Protein AF-A0A4P9WA38-F1 (afdb_monomer_lite)

Structure (mmCIF, N/CA/C/O backbone):
data_AF-A0A4P9WA38-F1
#
_entry.id   AF-A0A4P9WA38-F1
#
loop_
_atom_site.group_PDB
_atom_site.id
_atom_site.type_symbol
_atom_site.label_atom_id
_atom_site.label_alt_id
_atom_site.label_comp_id
_atom_site.label_asym_id
_atom_site.label_entity_id
_atom_site.label_seq_id
_atom_site.pdbx_PDB_ins_code
_atom_site.Cartn_x
_atom_site.Cartn_y
_atom_site.Cartn_z
_atom_site.occupancy
_atom_site.B_iso_or_equiv
_atom_site.auth_seq_id
_atom_site.auth_comp_id
_atom_site.auth_asym_id
_atom_site.auth_atom_id
_atom_site.pdbx_PDB_model_num
ATOM 1 N N . MET A 1 1 ? -17.338 -23.620 -24.688 1.00 51.72 1 MET A N 1
ATOM 2 C CA . MET A 1 1 ? -16.063 -23.723 -23.941 1.00 51.72 1 MET A CA 1
ATOM 3 C C . MET A 1 1 ? -14.984 -24.164 -24.916 1.00 51.72 1 MET A C 1
ATOM 5 O O . MET A 1 1 ? -15.318 -24.965 -25.784 1.00 51.72 1 MET A O 1
ATOM 9 N N . PRO A 1 2 ? -13.749 -23.641 -24.829 1.00 67.50 2 PRO A N 1
ATOM 10 C CA . PRO A 1 2 ? -12.652 -24.129 -25.661 1.00 67.50 2 PRO A CA 1
ATOM 11 C C . PRO A 1 2 ? -12.401 -25.619 -25.381 1.00 67.50 2 PRO A C 1
ATOM 13 O O . PRO A 1 2 ? -12.534 -26.064 -24.239 1.00 67.50 2 PRO A O 1
ATOM 16 N N . LEU A 1 3 ? -12.084 -26.374 -26.434 1.00 82.69 3 LEU A N 1
ATOM 17 C CA . LEU A 1 3 ? -11.891 -27.825 -26.418 1.00 82.69 3 LEU A CA 1
ATOM 18 C C . LEU A 1 3 ? -10.682 -28.209 -27.272 1.00 82.69 3 LEU A C 1
ATOM 20 O O . LEU A 1 3 ? -10.355 -27.513 -28.235 1.00 82.69 3 LEU A O 1
ATOM 24 N N . CYS A 1 4 ? -9.993 -29.288 -26.904 1.00 84.12 4 CYS A N 1
ATOM 25 C CA . CYS A 1 4 ? -8.889 -29.797 -27.711 1.00 84.12 4 CYS A CA 1
ATOM 26 C C . CYS A 1 4 ? -9.420 -30.422 -29.005 1.00 84.12 4 CYS A C 1
ATOM 28 O O . CYS A 1 4 ? -10.181 -31.378 -28.948 1.00 84.12 4 CYS A O 1
ATOM 30 N N . CYS A 1 5 ? -8.921 -29.984 -30.162 1.00 85.50 5 CYS A N 1
ATOM 31 C CA . CYS A 1 5 ? -9.356 -30.469 -31.477 1.00 85.50 5 CYS A CA 1
ATOM 32 C C . CYS A 1 5 ? -9.063 -31.958 -31.768 1.00 85.50 5 CYS A C 1
ATOM 34 O O . CYS A 1 5 ? -9.430 -32.441 -32.835 1.00 85.50 5 CYS A O 1
ATOM 36 N N . LYS A 1 6 ? -8.363 -32.675 -30.874 1.00 87.69 6 LYS A N 1
ATOM 37 C CA . LYS A 1 6 ? -7.957 -34.081 -31.067 1.00 87.69 6 LYS A CA 1
ATOM 38 C C . LYS A 1 6 ? -8.584 -35.056 -30.067 1.00 87.69 6 LYS A C 1
ATOM 40 O O . LYS A 1 6 ? -8.817 -36.201 -30.431 1.00 87.69 6 LYS A O 1
ATOM 45 N N . CYS A 1 7 ? -8.831 -34.642 -28.824 1.00 88.19 7 CYS A N 1
ATOM 46 C CA . CYS A 1 7 ? -9.402 -35.516 -27.787 1.00 88.19 7 CYS A CA 1
ATOM 47 C C . CYS A 1 7 ? -10.650 -34.957 -27.107 1.00 88.19 7 CYS A C 1
ATOM 49 O O . CYS A 1 7 ? -11.124 -35.568 -26.153 1.00 88.19 7 CYS A O 1
ATOM 51 N N . ASP A 1 8 ? -11.133 -33.792 -27.541 1.00 84.12 8 ASP A N 1
ATOM 52 C CA . ASP A 1 8 ? -12.314 -33.114 -27.001 1.00 84.12 8 ASP A CA 1
ATOM 53 C C . ASP A 1 8 ? -12.269 -32.847 -25.483 1.00 84.12 8 ASP A C 1
ATOM 55 O O . ASP A 1 8 ? -13.275 -32.474 -24.881 1.00 84.12 8 ASP A O 1
ATOM 59 N N . GLU A 1 9 ? -11.096 -32.975 -24.845 1.00 79.31 9 GLU A N 1
ATOM 60 C CA . GLU A 1 9 ? -10.917 -32.605 -23.442 1.00 79.31 9 GLU A CA 1
ATOM 61 C C . GLU A 1 9 ? -11.161 -31.101 -23.252 1.00 79.31 9 GLU A C 1
ATOM 63 O O . GLU A 1 9 ? -10.722 -30.257 -24.045 1.00 79.31 9 GLU A O 1
ATOM 68 N N . THR A 1 10 ? -11.854 -30.773 -22.161 1.00 73.69 10 THR A N 1
ATOM 69 C CA . THR A 1 10 ? -12.262 -29.416 -21.794 1.00 73.69 10 THR A CA 1
ATOM 70 C C . THR A 1 10 ? -11.924 -29.113 -20.336 1.00 73.69 10 THR A C 1
ATOM 72 O O . THR A 1 10 ? -11.692 -30.011 -19.527 1.00 73.69 10 THR A O 1
ATOM 75 N N . GLY A 1 11 ? -11.909 -27.825 -19.988 1.00 60.22 11 GLY A N 1
ATOM 76 C CA . GLY A 1 11 ? -11.734 -27.360 -18.612 1.00 60.22 11 GLY A CA 1
ATOM 77 C C . GLY A 1 11 ? -10.280 -27.086 -18.191 1.00 60.22 11 GLY A C 1
ATOM 78 O O . GLY A 1 11 ? -9.342 -27.342 -18.948 1.00 60.22 11 GLY A O 1
ATOM 79 N N . PRO A 1 12 ? -10.074 -26.539 -16.975 1.00 59.31 12 PRO A N 1
ATOM 80 C CA . PRO A 1 12 ? -8.759 -26.091 -16.495 1.00 59.31 12 PRO A CA 1
ATOM 81 C C . PRO A 1 12 ? -7.729 -27.224 -16.387 1.00 59.31 12 PRO A C 1
ATOM 83 O O . PRO A 1 12 ? -6.537 -27.008 -16.578 1.00 59.31 12 PRO A O 1
ATOM 86 N N . SER A 1 13 ? -8.194 -28.446 -16.118 1.00 67.00 13 SER A N 1
ATOM 87 C CA . SER A 1 13 ? -7.363 -29.648 -15.985 1.00 67.00 13 SER A CA 1
ATOM 88 C C . SER A 1 13 ? -6.750 -30.122 -17.306 1.00 67.00 13 SER A C 1
ATOM 90 O O . SER A 1 13 ? -5.716 -30.790 -17.285 1.00 67.00 13 SER A O 1
ATOM 92 N N . ALA A 1 14 ? -7.355 -29.773 -18.446 1.00 68.06 14 ALA A N 1
ATOM 93 C CA . ALA A 1 14 ? -6.853 -30.125 -19.774 1.00 68.06 14 ALA A CA 1
ATOM 94 C C . ALA A 1 14 ? -5.687 -29.226 -20.224 1.00 68.06 14 ALA A C 1
ATOM 96 O O . ALA A 1 14 ? -4.953 -29.599 -21.143 1.00 68.06 14 ALA A O 1
ATOM 97 N N . ARG A 1 15 ? -5.516 -28.061 -19.570 1.00 80.56 15 ARG A N 1
ATOM 98 C CA . ARG A 1 15 ? -4.520 -27.021 -19.873 1.00 80.56 15 ARG A CA 1
ATOM 99 C C . ARG A 1 15 ? -4.411 -26.769 -21.383 1.00 80.56 15 ARG A C 1
ATOM 101 O O . ARG A 1 15 ? -3.531 -27.303 -22.057 1.00 80.56 15 ARG A O 1
ATOM 108 N N . LEU A 1 16 ? -5.377 -26.019 -21.908 1.00 83.69 16 LEU A N 1
ATOM 109 C CA . LEU A 1 16 ? -5.535 -25.784 -23.342 1.00 83.69 16 LEU A CA 1
ATOM 110 C C . LEU A 1 16 ? -4.647 -24.643 -23.845 1.00 83.69 16 LEU A C 1
ATOM 112 O O . LEU A 1 16 ? -4.548 -23.588 -23.213 1.00 83.69 16 LEU A O 1
ATOM 116 N N . HIS A 1 17 ? -4.101 -24.840 -25.040 1.00 87.00 17 HIS A N 1
ATOM 117 C CA . HIS A 1 17 ? -3.281 -23.873 -25.757 1.00 87.00 17 HIS A CA 1
ATOM 118 C C . HIS A 1 17 ? -3.843 -23.610 -27.148 1.00 87.00 17 HIS A C 1
ATOM 120 O O . HIS A 1 17 ? -4.269 -24.543 -27.830 1.00 87.00 17 HIS A O 1
ATOM 126 N N . ALA A 1 18 ? -3.794 -22.353 -27.581 1.00 86.31 18 ALA A N 1
ATOM 127 C CA . ALA A 1 18 ? -4.080 -21.946 -28.950 1.00 86.31 18 ALA A CA 1
ATOM 128 C C . ALA A 1 18 ? -2.770 -21.687 -29.703 1.00 86.31 18 ALA A C 1
ATOM 130 O O . ALA A 1 18 ? -1.933 -20.900 -29.262 1.00 86.31 18 ALA A O 1
ATOM 131 N N . CYS A 1 19 ? -2.579 -22.328 -30.854 1.00 82.44 19 CYS A N 1
ATOM 132 C CA . CYS A 1 19 ? -1.448 -22.038 -31.727 1.00 82.44 19 CYS A CA 1
ATOM 133 C C . CYS A 1 19 ? -1.561 -20.611 -32.281 1.00 82.44 19 CYS A C 1
ATOM 135 O O . CYS A 1 19 ? -2.570 -20.264 -32.890 1.00 82.44 19 CYS A O 1
ATOM 137 N N . LEU A 1 20 ? -0.513 -19.796 -32.146 1.00 83.25 20 LEU A N 1
ATOM 138 C CA . LEU A 1 20 ? -0.541 -18.404 -32.617 1.00 83.25 20 LEU A CA 1
ATOM 139 C C . LEU A 1 20 ? -0.398 -18.265 -34.141 1.00 83.25 20 LEU A C 1
ATOM 141 O O . LEU A 1 20 ? -0.607 -17.186 -34.680 1.00 83.25 20 LEU A O 1
ATOM 145 N N . HIS A 1 21 ? -0.076 -19.355 -34.840 1.00 70.75 21 HIS A N 1
ATOM 146 C CA . HIS A 1 21 ? 0.085 -19.365 -36.296 1.00 70.75 21 HIS A CA 1
ATOM 147 C C . HIS A 1 21 ? -1.218 -19.699 -37.032 1.00 70.75 21 HIS A C 1
ATOM 149 O O . HIS A 1 21 ? -1.413 -19.276 -38.166 1.00 70.75 21 HIS A O 1
ATOM 155 N N . CYS A 1 22 ? -2.111 -20.473 -36.405 1.00 78.62 22 CYS A N 1
ATOM 156 C CA . CYS A 1 22 ? -3.313 -20.993 -37.070 1.00 78.62 22 CYS A CA 1
ATOM 157 C C . CYS A 1 22 ? -4.540 -21.147 -36.158 1.00 78.62 22 CYS A C 1
ATOM 159 O O . CYS A 1 22 ? -5.554 -21.689 -36.588 1.00 78.62 22 CYS A O 1
ATOM 161 N N . ILE A 1 23 ? -4.465 -20.690 -34.902 1.00 77.50 23 ILE A N 1
ATOM 162 C CA . ILE A 1 23 ? -5.567 -20.712 -33.923 1.00 77.50 23 ILE A CA 1
ATOM 163 C C . ILE A 1 23 ? -6.033 -22.150 -33.583 1.00 77.50 23 ILE A C 1
ATOM 165 O O . ILE A 1 23 ? -7.087 -22.366 -32.991 1.00 77.50 23 ILE A O 1
ATOM 169 N N . TYR A 1 24 ? -5.227 -23.169 -33.906 1.00 80.56 24 TYR A N 1
ATOM 170 C CA . TYR A 1 24 ? -5.507 -24.561 -33.548 1.00 80.56 24 TYR A CA 1
ATOM 171 C C . TYR A 1 24 ? -5.464 -24.755 -32.028 1.00 80.56 24 TYR A C 1
ATOM 173 O O . TYR A 1 24 ? -4.478 -24.381 -31.388 1.00 80.56 24 TYR A O 1
ATOM 181 N N . MET A 1 25 ? -6.512 -25.351 -31.451 1.00 85.88 25 MET A N 1
ATOM 182 C CA . MET A 1 25 ? -6.618 -25.572 -30.006 1.00 85.88 25 MET A CA 1
ATOM 183 C C . MET A 1 25 ? -6.231 -26.997 -29.614 1.00 85.88 25 MET A C 1
ATOM 185 O O . MET A 1 25 ? -6.801 -27.979 -30.094 1.00 85.88 25 MET A O 1
ATOM 189 N N . ALA A 1 26 ? -5.288 -27.126 -28.685 1.00 86.19 26 ALA A N 1
ATOM 190 C CA . ALA A 1 26 ? -4.771 -28.421 -28.268 1.00 86.19 26 ALA A CA 1
ATOM 191 C C . ALA A 1 26 ? -4.471 -28.488 -26.768 1.00 86.19 26 ALA A C 1
ATOM 193 O O . ALA A 1 26 ? -4.083 -27.497 -26.154 1.00 86.19 26 ALA A O 1
ATOM 194 N N . CYS A 1 27 ? -4.642 -29.671 -26.172 1.00 87.50 27 CYS A N 1
ATOM 195 C CA . CYS A 1 27 ? -4.312 -29.902 -24.770 1.00 87.50 27 CYS A CA 1
ATOM 196 C C . CYS A 1 27 ? -2.809 -30.115 -24.570 1.00 87.50 27 CYS A C 1
ATOM 198 O O . CYS A 1 27 ? -2.130 -30.751 -25.389 1.00 87.50 27 CYS A O 1
ATOM 200 N N . TRP A 1 28 ? -2.318 -29.678 -23.414 1.00 84.31 28 TRP A N 1
ATOM 201 C CA . TRP A 1 28 ? -0.956 -29.956 -22.978 1.00 84.31 28 TRP A CA 1
ATOM 202 C C . TRP A 1 28 ? -0.764 -31.420 -22.567 1.00 84.31 28 TRP A C 1
ATOM 204 O O . TRP A 1 28 ? 0.203 -32.065 -22.971 1.00 84.31 28 TRP A O 1
ATOM 214 N N . LYS A 1 29 ? -1.708 -31.963 -21.783 1.00 81.81 29 LYS A N 1
ATOM 215 C CA . LYS A 1 29 ? -1.598 -33.280 -21.131 1.00 81.81 29 LYS A CA 1
ATOM 216 C C . LYS A 1 29 ? -1.427 -34.430 -22.126 1.00 81.81 29 LYS A C 1
ATOM 218 O O . LYS A 1 29 ? -0.570 -35.284 -21.931 1.00 81.81 29 LYS A O 1
ATOM 223 N N . GLY A 1 30 ? -2.203 -34.421 -23.209 1.00 83.94 30 GLY A N 1
ATOM 224 C CA . GLY A 1 30 ? -2.120 -35.412 -24.285 1.00 83.94 30 GLY A CA 1
ATOM 225 C C . GLY A 1 30 ? -1.015 -35.149 -25.313 1.00 83.94 30 GLY A C 1
ATOM 226 O O . GLY A 1 30 ? -1.008 -35.795 -26.351 1.00 83.94 30 GLY A O 1
ATOM 227 N N . ARG A 1 31 ? -0.129 -34.165 -25.089 1.00 90.00 31 ARG A N 1
ATOM 228 C CA . ARG A 1 31 ? 0.894 -33.694 -26.048 1.00 90.00 31 ARG A CA 1
ATOM 229 C C . ARG A 1 31 ? 0.377 -33.247 -27.424 1.00 90.00 31 ARG A C 1
ATOM 231 O O . ARG A 1 31 ? 1.181 -32.891 -28.277 1.00 90.00 31 ARG A O 1
ATOM 238 N N . HIS A 1 32 ? -0.934 -33.126 -27.614 1.00 90.75 32 HIS A N 1
ATOM 239 C CA . HIS A 1 32 ? -1.545 -32.718 -28.881 1.00 90.75 32 HIS A CA 1
ATOM 240 C C . HIS A 1 32 ? -1.088 -31.343 -29.377 1.00 90.75 32 HIS A C 1
ATOM 242 O O . HIS A 1 32 ? -1.076 -31.108 -30.583 1.00 90.75 32 HIS A O 1
ATOM 248 N N . LEU A 1 33 ? -0.691 -30.448 -28.466 1.00 89.00 33 LEU A N 1
ATOM 249 C CA . LEU A 1 33 ? -0.057 -29.186 -28.833 1.00 89.00 33 LEU A CA 1
ATOM 250 C C . LEU A 1 33 ? 1.295 -29.406 -29.525 1.00 89.00 33 LEU A C 1
ATOM 252 O O . LEU A 1 33 ? 1.539 -28.838 -30.583 1.00 89.00 33 LEU A O 1
ATOM 256 N N . HIS A 1 34 ? 2.153 -30.239 -28.934 1.00 91.31 34 HIS A N 1
ATOM 257 C CA . HIS A 1 34 ? 3.494 -30.508 -29.448 1.00 91.31 34 HIS A CA 1
ATOM 258 C C . HIS A 1 34 ? 3.416 -31.250 -30.783 1.00 91.31 34 HIS A C 1
ATOM 260 O O . HIS A 1 34 ? 4.051 -30.816 -31.736 1.00 91.31 34 HIS A O 1
ATOM 266 N N . ASP A 1 35 ? 2.564 -32.279 -30.878 1.00 94.12 35 ASP A N 1
ATOM 267 C CA . ASP A 1 35 ? 2.325 -33.019 -32.125 1.00 94.12 35 ASP A CA 1
ATOM 268 C C . ASP A 1 35 ? 1.923 -32.074 -33.268 1.00 94.12 35 ASP A C 1
ATOM 270 O O . ASP A 1 35 ? 2.447 -32.163 -34.376 1.00 94.12 35 ASP A O 1
ATOM 274 N N . HIS A 1 36 ? 0.982 -31.159 -32.999 1.00 91.62 36 HIS A N 1
ATOM 275 C CA . HIS A 1 36 ? 0.524 -30.185 -33.985 1.00 91.62 36 HIS A CA 1
ATOM 276 C C . HIS A 1 36 ? 1.649 -29.232 -34.397 1.00 91.62 36 HIS A C 1
ATOM 278 O O . HIS A 1 36 ? 1.870 -29.023 -35.587 1.00 91.62 36 HIS A O 1
ATOM 284 N N . MET A 1 37 ? 2.349 -28.647 -33.424 1.00 88.75 37 MET A N 1
ATOM 285 C CA . MET A 1 37 ? 3.387 -27.651 -33.681 1.00 88.75 37 MET A CA 1
ATOM 286 C C . MET A 1 37 ? 4.585 -28.249 -34.431 1.00 88.75 37 MET A C 1
ATOM 288 O O . MET A 1 37 ? 5.096 -27.616 -35.352 1.00 88.75 37 MET A O 1
ATOM 292 N N . GLU A 1 38 ? 4.979 -29.484 -34.109 1.00 93.56 38 GLU A N 1
ATOM 293 C CA . GLU A 1 38 ? 6.034 -30.219 -34.816 1.00 93.56 38 GLU A CA 1
ATOM 294 C C . GLU A 1 38 ? 5.605 -30.594 -36.245 1.00 93.56 38 GLU A C 1
ATOM 296 O O . GLU A 1 38 ? 6.364 -30.370 -37.186 1.00 93.56 38 GLU A O 1
ATOM 301 N N . ALA A 1 39 ? 4.381 -31.102 -36.435 1.00 93.75 39 ALA A N 1
ATOM 302 C CA . ALA A 1 39 ? 3.885 -31.501 -37.755 1.00 93.75 39 ALA A CA 1
ATOM 303 C C . ALA A 1 39 ? 3.635 -30.311 -38.698 1.00 93.75 39 ALA A C 1
ATOM 305 O O . ALA A 1 39 ? 3.850 -30.423 -39.903 1.00 93.75 39 ALA A O 1
ATOM 306 N N . ALA A 1 40 ? 3.172 -29.180 -38.159 1.00 88.31 40 ALA A N 1
ATOM 307 C CA . ALA A 1 40 ? 2.869 -27.973 -38.927 1.00 88.31 40 ALA A CA 1
ATOM 308 C C . ALA A 1 40 ? 4.056 -26.997 -39.038 1.00 88.31 40 ALA A C 1
ATOM 310 O O . ALA A 1 40 ? 3.964 -26.009 -39.761 1.00 88.31 40 ALA A O 1
ATOM 311 N N . GLY A 1 41 ? 5.161 -27.239 -38.323 1.00 91.00 41 GLY A N 1
ATOM 312 C CA . GLY A 1 41 ? 6.300 -26.316 -38.271 1.00 91.00 41 GLY A CA 1
ATOM 313 C C . GLY A 1 41 ? 5.987 -24.991 -37.564 1.00 91.00 41 GLY A C 1
ATOM 314 O O . GLY A 1 41 ? 6.576 -23.961 -37.887 1.00 91.00 41 GLY A O 1
ATOM 315 N N . HIS A 1 42 ? 5.048 -24.992 -36.615 1.00 90.81 42 HIS A N 1
ATOM 316 C CA . HIS A 1 42 ? 4.661 -23.809 -35.845 1.00 90.81 42 HIS A CA 1
ATOM 317 C C . HIS A 1 42 ? 5.487 -23.690 -34.565 1.00 90.81 42 HIS A C 1
ATOM 319 O O . HIS A 1 42 ? 5.743 -24.672 -33.875 1.00 90.81 42 HIS A O 1
ATOM 325 N N . THR A 1 43 ? 5.866 -22.470 -34.200 1.00 91.06 43 THR A N 1
ATOM 326 C CA . THR A 1 43 ? 6.838 -22.243 -33.116 1.00 91.06 43 THR A CA 1
ATOM 327 C C . THR A 1 43 ? 6.226 -21.713 -31.826 1.00 91.06 43 THR A C 1
ATOM 329 O O . THR A 1 43 ? 6.777 -21.965 -30.758 1.00 91.06 43 THR A O 1
ATOM 332 N N . PHE A 1 44 ? 5.074 -21.041 -31.898 1.00 87.25 44 PHE A N 1
ATOM 333 C CA . PHE A 1 44 ? 4.457 -20.354 -30.761 1.00 87.25 44 PHE A CA 1
ATOM 334 C C . PHE A 1 44 ? 3.002 -20.765 -30.532 1.00 87.25 44 PHE A C 1
ATOM 336 O O . PHE A 1 44 ? 2.215 -20.902 -31.479 1.00 87.25 44 PHE A O 1
ATOM 343 N N . ALA A 1 45 ? 2.641 -20.902 -29.259 1.00 84.12 45 ALA A N 1
ATOM 344 C CA . ALA A 1 45 ? 1.279 -21.144 -28.798 1.00 84.12 45 ALA A CA 1
ATOM 345 C C . ALA A 1 45 ? 1.011 -20.411 -27.481 1.00 84.12 45 ALA A C 1
ATOM 347 O O . ALA A 1 45 ? 1.927 -20.210 -26.701 1.00 84.12 45 ALA A O 1
ATOM 348 N N . MET A 1 46 ? -0.232 -20.031 -27.211 1.00 85.25 46 MET A N 1
ATOM 349 C CA . MET A 1 46 ? -0.628 -19.304 -26.004 1.00 85.25 46 MET A CA 1
ATOM 350 C C . MET A 1 46 ? -1.517 -20.175 -25.116 1.00 85.25 46 MET A C 1
ATOM 352 O O . MET A 1 46 ? -2.477 -20.773 -25.600 1.00 85.25 46 MET A O 1
ATOM 356 N N . GLU A 1 47 ? -1.210 -20.252 -23.822 1.00 82.50 47 GLU A N 1
ATOM 357 C CA . GLU A 1 47 ? -2.045 -20.917 -22.819 1.00 82.50 47 GLU A CA 1
ATOM 358 C C . GLU A 1 47 ? -3.314 -20.097 -22.562 1.00 82.50 47 GLU A C 1
ATOM 360 O O . GLU A 1 47 ? -3.241 -18.932 -22.195 1.00 82.50 47 GLU A O 1
ATOM 365 N N . MET A 1 48 ? -4.493 -20.701 -22.687 1.00 75.06 48 MET A N 1
ATOM 366 C CA . MET A 1 48 ? -5.759 -19.953 -22.661 1.00 75.06 48 MET A CA 1
ATOM 367 C C . MET A 1 48 ? -6.143 -19.384 -21.285 1.00 75.06 48 MET A C 1
ATOM 369 O O . MET A 1 48 ? -6.987 -18.497 -21.208 1.00 75.06 48 MET A O 1
ATOM 373 N N . THR A 1 49 ? -5.580 -19.907 -20.192 1.00 68.44 49 THR A N 1
ATOM 374 C CA . THR A 1 49 ? -5.935 -19.482 -18.823 1.00 68.44 49 THR A CA 1
ATOM 375 C C . THR A 1 49 ? -5.044 -18.353 -18.316 1.00 68.44 49 THR A C 1
ATOM 377 O O . THR A 1 49 ? -5.515 -17.390 -17.715 1.00 68.44 49 THR A O 1
ATOM 380 N N . THR A 1 50 ? -3.741 -18.476 -18.536 1.00 67.25 50 THR A N 1
ATOM 381 C CA . THR A 1 50 ? -2.733 -17.516 -18.067 1.00 67.25 50 THR A CA 1
ATOM 382 C C . THR A 1 50 ? -2.358 -16.511 -19.151 1.00 67.25 50 THR A C 1
ATOM 384 O O . THR A 1 50 ? -1.817 -15.462 -18.828 1.00 67.25 50 THR A O 1
ATOM 387 N N . CYS A 1 51 ? -2.684 -16.818 -20.410 1.00 73.38 51 CYS A N 1
ATOM 388 C CA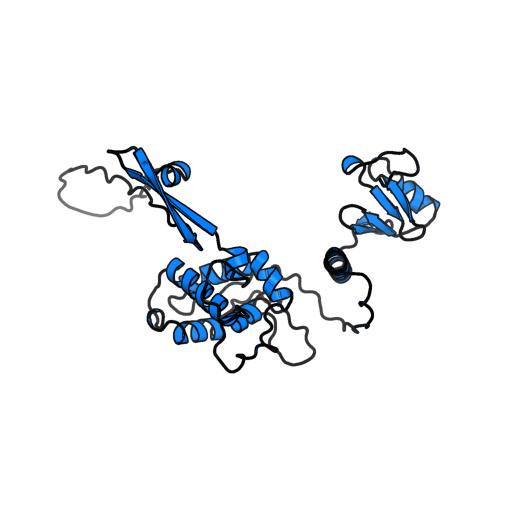 . CYS A 1 51 ? -2.236 -16.127 -21.615 1.00 73.38 51 CYS A CA 1
ATOM 389 C C . CYS A 1 51 ? -0.715 -16.172 -21.837 1.00 73.38 51 CYS A C 1
ATOM 391 O O . CYS A 1 51 ? -0.193 -15.449 -22.679 1.00 73.38 51 CYS A O 1
ATOM 393 N N . ASN A 1 52 ? -0.000 -17.063 -21.145 1.00 77.19 52 ASN A N 1
ATOM 394 C CA . ASN A 1 52 ? 1.440 -17.219 -21.317 1.00 77.19 52 ASN A CA 1
ATOM 395 C C . ASN A 1 52 ? 1.767 -17.858 -22.671 1.00 77.19 52 ASN A C 1
ATOM 397 O O . ASN A 1 52 ? 1.130 -18.836 -23.077 1.00 77.19 52 ASN A O 1
ATOM 401 N N . VAL A 1 53 ? 2.800 -17.357 -23.350 1.00 85.56 53 VAL A N 1
ATOM 402 C CA . VAL A 1 53 ? 3.247 -17.915 -24.633 1.00 85.56 53 VAL A CA 1
ATOM 403 C C . VAL A 1 53 ? 4.294 -18.988 -24.434 1.00 85.56 53 VAL A C 1
ATOM 405 O O . VAL A 1 53 ? 5.308 -18.769 -23.793 1.00 85.56 53 VAL A O 1
ATOM 408 N N . PHE A 1 54 ? 4.055 -20.148 -25.021 1.00 85.75 54 PHE A N 1
ATOM 409 C CA . PHE A 1 54 ? 4.968 -21.268 -25.131 1.00 85.75 54 PHE A CA 1
ATOM 410 C C . PHE A 1 54 ? 5.720 -21.229 -26.466 1.00 85.75 54 PHE A C 1
ATOM 412 O O . PHE A 1 54 ? 5.110 -21.050 -27.525 1.00 85.75 54 PHE A O 1
ATOM 419 N N . CYS A 1 55 ? 7.034 -21.449 -26.413 1.00 85.94 55 CYS A N 1
ATOM 420 C CA . CYS A 1 55 ? 7.905 -21.595 -27.573 1.00 85.94 55 CYS A CA 1
ATOM 421 C C . CYS A 1 55 ? 8.362 -23.053 -27.714 1.00 85.94 55 CYS A C 1
ATOM 423 O O . CYS A 1 55 ? 9.073 -23.575 -26.852 1.00 85.94 55 CYS A O 1
ATOM 425 N N . LEU A 1 56 ? 8.021 -23.699 -28.834 1.00 85.00 56 LEU A N 1
ATOM 426 C CA . LEU A 1 56 ? 8.421 -25.084 -29.106 1.00 85.00 56 LEU A CA 1
ATOM 427 C C . LEU A 1 56 ? 9.943 -25.223 -29.259 1.00 85.00 56 LEU A C 1
ATOM 429 O O . LEU A 1 56 ? 10.517 -26.201 -28.785 1.00 85.00 56 LEU A O 1
ATOM 433 N N . THR A 1 57 ? 10.604 -24.242 -29.879 1.00 87.56 57 THR A N 1
ATOM 434 C CA . THR A 1 57 ? 12.059 -24.267 -30.100 1.00 87.56 57 THR A CA 1
ATOM 435 C C . THR A 1 57 ? 12.826 -24.222 -28.781 1.00 87.56 57 THR A C 1
ATOM 437 O O . THR A 1 57 ? 13.762 -24.993 -28.584 1.00 87.56 57 THR A O 1
ATOM 440 N N . CYS A 1 58 ? 12.403 -23.351 -27.859 1.00 80.12 58 CYS A N 1
ATOM 441 C CA . CYS A 1 58 ? 13.003 -23.236 -26.528 1.00 80.12 58 CYS A CA 1
ATOM 442 C C . CYS A 1 58 ? 12.536 -24.344 -25.575 1.00 80.12 58 CYS A C 1
ATOM 444 O O . CYS A 1 58 ? 13.197 -24.599 -24.573 1.00 80.12 58 CYS A O 1
ATOM 446 N N . LYS A 1 59 ? 11.406 -24.996 -25.888 1.00 82.81 59 LYS A N 1
ATOM 447 C CA . LYS A 1 59 ? 10.692 -25.937 -25.012 1.00 82.81 59 LYS A CA 1
ATOM 448 C C . LYS A 1 59 ? 10.338 -25.324 -23.654 1.00 82.81 59 LYS A C 1
ATOM 450 O O . LYS A 1 59 ? 10.313 -26.023 -22.645 1.00 82.81 59 LYS A O 1
ATOM 455 N N . ASP A 1 60 ? 10.040 -24.028 -23.649 1.00 75.56 60 ASP A N 1
ATOM 456 C CA . ASP A 1 60 ? 9.725 -23.252 -22.450 1.00 75.56 60 ASP A CA 1
ATOM 457 C C . ASP A 1 60 ? 8.753 -22.107 -22.781 1.00 75.56 60 ASP A C 1
ATOM 459 O O . ASP A 1 60 ? 8.510 -21.789 -23.952 1.00 75.56 60 ASP A O 1
ATOM 463 N N . TYR A 1 61 ? 8.179 -21.502 -21.745 1.00 78.94 61 TYR A N 1
ATOM 464 C CA . TYR A 1 61 ? 7.425 -20.265 -21.865 1.00 78.94 61 TYR A CA 1
ATOM 465 C C . TYR A 1 61 ? 8.352 -19.082 -22.156 1.00 78.94 61 TYR A C 1
ATOM 467 O O . TYR A 1 61 ? 9.501 -19.019 -21.726 1.00 78.94 61 TYR A O 1
ATOM 475 N N . VAL A 1 62 ? 7.833 -18.141 -22.932 1.00 76.19 62 VAL A N 1
ATOM 476 C CA . VAL A 1 62 ? 8.472 -16.872 -23.242 1.00 76.19 62 VAL A CA 1
ATOM 477 C C . VAL A 1 62 ? 8.138 -15.912 -22.110 1.00 76.19 62 VAL A C 1
ATOM 479 O O . VAL A 1 62 ? 6.999 -15.469 -21.973 1.00 76.19 62 VAL A O 1
ATOM 482 N N . TYR A 1 63 ? 9.142 -15.609 -21.294 1.00 74.25 63 TYR A N 1
ATOM 483 C CA . TYR A 1 63 ? 9.051 -14.639 -20.206 1.00 74.25 63 TYR A CA 1
ATOM 484 C C . TYR A 1 63 ? 9.496 -13.272 -20.724 1.00 74.25 63 TYR A C 1
ATOM 486 O O . TYR A 1 63 ? 10.618 -12.830 -20.475 1.00 74.25 63 TYR A O 1
ATOM 494 N N . ASP A 1 64 ? 8.634 -12.641 -21.516 1.00 74.00 64 ASP A N 1
ATOM 495 C CA . ASP A 1 64 ? 8.859 -11.289 -22.013 1.00 74.00 64 ASP A CA 1
ATOM 496 C C . ASP A 1 64 ? 8.010 -10.294 -21.211 1.00 74.00 64 ASP A C 1
ATOM 498 O O . ASP A 1 64 ? 6.792 -10.442 -21.104 1.00 74.00 64 ASP A O 1
ATOM 502 N N . LEU A 1 65 ? 8.664 -9.291 -20.621 1.00 60.25 65 LEU A N 1
ATOM 503 C CA . LEU A 1 65 ? 8.015 -8.315 -19.741 1.00 60.25 65 LEU A CA 1
ATOM 504 C C . LEU A 1 65 ? 7.067 -7.379 -20.495 1.00 60.25 65 LEU A C 1
ATOM 506 O O . LEU A 1 65 ? 6.114 -6.878 -19.899 1.00 60.25 65 LEU A O 1
ATOM 510 N N . ASP A 1 66 ? 7.300 -7.130 -21.784 1.00 66.56 66 ASP A N 1
ATOM 511 C CA . ASP A 1 66 ? 6.382 -6.341 -22.602 1.00 66.56 66 ASP A CA 1
ATOM 512 C C . ASP A 1 66 ? 5.158 -7.176 -22.968 1.00 66.56 66 ASP A C 1
ATOM 514 O O . ASP A 1 66 ? 4.035 -6.672 -22.922 1.00 66.56 66 ASP A O 1
ATOM 518 N N . MET A 1 67 ? 5.343 -8.475 -23.211 1.00 62.12 67 MET A N 1
ATOM 519 C CA . MET A 1 67 ? 4.226 -9.398 -23.371 1.00 62.12 67 MET A CA 1
ATOM 520 C C . MET A 1 67 ? 3.395 -9.524 -22.088 1.00 62.12 67 MET A C 1
ATOM 522 O 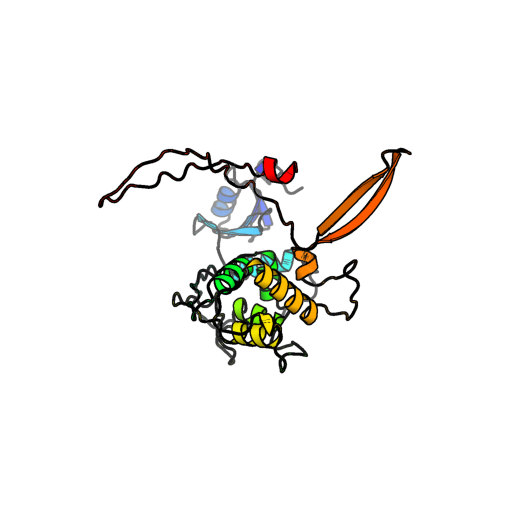O . MET A 1 67 ? 2.173 -9.415 -22.142 1.00 62.12 67 MET A O 1
ATOM 526 N N . GLU A 1 68 ? 4.034 -9.677 -20.929 1.00 64.19 68 GLU A N 1
ATOM 527 C CA . GLU A 1 68 ? 3.354 -9.725 -19.630 1.00 64.19 68 GLU A CA 1
ATOM 528 C C . GLU A 1 68 ? 2.593 -8.416 -19.352 1.00 64.19 68 GLU A C 1
ATOM 530 O O . GLU A 1 68 ? 1.436 -8.439 -18.930 1.00 64.19 68 GLU A O 1
ATOM 535 N N . ARG A 1 69 ? 3.181 -7.263 -19.700 1.00 65.19 69 ARG A N 1
ATOM 536 C CA . ARG A 1 69 ? 2.530 -5.945 -19.614 1.00 65.19 69 ARG A CA 1
ATOM 537 C C . ARG A 1 69 ? 1.295 -5.841 -20.510 1.00 65.19 69 ARG A C 1
ATOM 539 O O . ARG A 1 69 ? 0.276 -5.338 -20.043 1.00 65.19 69 ARG A O 1
ATOM 546 N N . VAL A 1 70 ? 1.363 -6.335 -21.751 1.00 64.06 70 VAL A N 1
ATOM 547 C CA . VAL A 1 70 ? 0.214 -6.382 -22.675 1.00 64.06 70 VAL A CA 1
ATOM 548 C C . VAL A 1 70 ? -0.882 -7.297 -22.127 1.00 64.06 70 VAL A C 1
ATOM 550 O O . VAL A 1 70 ? -2.046 -6.910 -22.091 1.00 64.06 70 VAL A O 1
ATOM 553 N N . LEU A 1 71 ? -0.532 -8.480 -21.619 1.00 61.97 71 LEU A N 1
ATOM 554 C CA . LEU A 1 71 ? -1.498 -9.407 -21.018 1.00 61.97 71 LEU A CA 1
ATOM 555 C C . LEU A 1 71 ? -2.192 -8.816 -19.785 1.00 61.97 71 LEU A C 1
ATOM 557 O O . LEU A 1 71 ? -3.382 -9.055 -19.570 1.00 61.97 71 LEU A O 1
ATOM 561 N N . HIS A 1 72 ? -1.467 -8.029 -18.989 1.00 62.19 72 HIS A N 1
ATOM 562 C CA . HIS A 1 72 ? -2.034 -7.303 -17.857 1.00 62.19 72 HIS A CA 1
ATOM 563 C C . HIS A 1 72 ? -2.908 -6.121 -18.288 1.00 62.19 72 HIS A C 1
ATOM 565 O O . HIS A 1 72 ? -3.962 -5.923 -17.691 1.00 62.19 72 HIS A O 1
ATOM 571 N N . SER A 1 73 ? -2.533 -5.369 -19.329 1.00 59.94 73 SER A N 1
ATOM 572 C CA . SER A 1 73 ? -3.350 -4.252 -19.823 1.00 59.94 73 SER A CA 1
ATOM 573 C C . SER A 1 73 ? -4.623 -4.704 -20.545 1.00 59.94 73 SER A C 1
ATOM 575 O O . SER A 1 73 ? -5.658 -4.056 -20.418 1.00 59.94 73 SER A O 1
ATOM 577 N N . GLU A 1 74 ? -4.573 -5.823 -21.273 1.00 52.16 74 GLU A N 1
ATOM 578 C CA . GLU A 1 74 ? -5.711 -6.376 -22.028 1.00 52.16 74 GLU A CA 1
ATOM 579 C C . GLU A 1 74 ? -6.750 -7.067 -21.127 1.00 52.16 74 GLU A C 1
ATOM 581 O O . GLU A 1 74 ? -7.897 -7.248 -21.531 1.00 52.16 74 GLU A O 1
ATOM 586 N N . ARG A 1 75 ? -6.393 -7.430 -19.885 1.00 55.09 75 ARG A N 1
ATOM 587 C CA . ARG A 1 75 ? -7.359 -7.966 -18.907 1.00 55.09 75 ARG A CA 1
ATOM 588 C C . ARG A 1 75 ? -8.356 -6.917 -18.403 1.00 55.09 75 ARG A C 1
ATOM 590 O O . ARG A 1 75 ? -9.444 -7.310 -17.991 1.00 55.09 75 ARG A O 1
ATOM 597 N N . ASP A 1 76 ? -8.018 -5.627 -18.490 1.00 48.66 76 ASP A N 1
ATOM 598 C CA . ASP A 1 76 ? -8.782 -4.535 -17.868 1.00 48.66 76 ASP A CA 1
ATOM 599 C C . ASP A 1 76 ? -9.245 -3.417 -18.838 1.00 48.66 76 ASP A C 1
ATOM 601 O O . ASP A 1 76 ? -9.874 -2.454 -18.391 1.00 48.66 76 ASP A O 1
ATOM 605 N N . ALA A 1 77 ? -8.994 -3.501 -20.156 1.00 42.50 77 ALA A N 1
ATOM 606 C CA . ALA A 1 77 ? -9.292 -2.408 -21.100 1.00 42.50 77 ALA A CA 1
ATOM 607 C C . ALA A 1 77 ? -10.234 -2.790 -22.273 1.00 42.50 77 ALA A C 1
ATOM 609 O O . ALA A 1 77 ? -10.074 -3.847 -22.881 1.00 42.50 77 ALA A O 1
ATOM 610 N N . PRO A 1 78 ? -11.184 -1.914 -22.678 1.00 38.97 78 PRO A N 1
ATOM 611 C CA . PRO A 1 78 ? -11.905 -2.040 -23.947 1.00 38.97 78 PRO A CA 1
ATOM 612 C C . PRO A 1 78 ? -10.983 -1.758 -25.151 1.00 38.97 78 PRO A C 1
ATOM 614 O O . PRO A 1 78 ? -10.331 -0.716 -25.213 1.00 38.97 78 PRO A O 1
ATOM 617 N N . LEU A 1 79 ? -11.004 -2.666 -26.133 1.00 37.84 79 LEU A N 1
ATOM 618 C CA . LEU A 1 79 ? -10.140 -2.816 -27.326 1.00 37.84 79 LEU A CA 1
ATOM 619 C C . LEU A 1 79 ? -9.997 -1.624 -28.310 1.00 37.84 79 LEU A C 1
ATOM 621 O O . LEU A 1 79 ? -9.538 -1.814 -29.435 1.00 37.84 79 LEU A O 1
ATOM 625 N N . SER A 1 80 ? -10.378 -0.391 -27.971 1.00 37.47 80 SER A N 1
ATOM 626 C CA . SER A 1 80 ? -10.507 0.686 -28.970 1.00 37.47 80 SER A CA 1
ATOM 627 C C . SER A 1 80 ? -9.412 1.763 -28.990 1.00 37.47 80 SER A C 1
ATOM 629 O O . SER A 1 80 ? -9.562 2.711 -29.756 1.00 37.47 80 SER A O 1
ATOM 631 N N . GLN A 1 81 ? -8.338 1.699 -28.186 1.00 40.06 81 GLN A N 1
ATOM 632 C CA . GLN A 1 81 ? -7.393 2.841 -28.091 1.00 40.06 81 GLN A CA 1
ATOM 633 C C . GLN A 1 81 ? -5.883 2.535 -28.107 1.00 40.06 81 GLN A C 1
ATOM 635 O O . GLN A 1 81 ? -5.081 3.458 -27.961 1.00 40.06 81 GLN A O 1
ATOM 640 N N . ILE A 1 82 ? -5.447 1.299 -28.351 1.00 40.66 82 ILE A N 1
ATOM 641 C CA . ILE A 1 82 ? -4.037 0.914 -28.154 1.00 40.66 82 ILE A CA 1
ATOM 642 C C . ILE A 1 82 ? -3.291 0.816 -29.492 1.00 40.66 82 ILE A C 1
ATOM 644 O O . ILE A 1 82 ? -2.964 -0.270 -29.944 1.00 40.66 82 ILE A O 1
ATOM 648 N N . TRP A 1 83 ? -3.007 1.945 -30.148 1.00 27.56 83 TRP A N 1
ATOM 649 C CA . TRP A 1 83 ? -1.931 2.003 -31.155 1.00 27.56 83 TRP A CA 1
ATOM 650 C C . TRP A 1 83 ? -1.244 3.374 -31.152 1.00 27.56 83 TRP A C 1
ATOM 652 O O . TRP A 1 83 ? -1.643 4.302 -31.855 1.00 27.56 83 TRP A O 1
ATOM 662 N N . ARG A 1 84 ? -0.154 3.484 -30.382 1.00 28.25 84 ARG A N 1
ATOM 663 C CA . ARG A 1 84 ? 0.981 4.368 -30.686 1.00 28.25 84 ARG A CA 1
ATOM 664 C C . ARG A 1 84 ? 2.283 3.632 -30.347 1.00 28.25 84 ARG A C 1
ATOM 666 O O . ARG A 1 84 ? 2.406 3.153 -29.223 1.00 28.25 84 ARG A O 1
ATOM 673 N N . PRO A 1 85 ? 3.244 3.529 -31.280 1.00 31.92 85 PRO A N 1
ATOM 674 C CA . PRO A 1 85 ? 4.479 2.800 -31.034 1.00 31.92 85 PRO A CA 1
ATOM 675 C C . PRO A 1 85 ? 5.404 3.632 -30.139 1.00 31.92 85 PRO A C 1
ATOM 677 O O . PRO A 1 85 ? 5.847 4.709 -30.538 1.00 31.92 85 PRO A O 1
ATOM 680 N N . LEU A 1 86 ? 5.702 3.139 -28.932 1.00 33.66 86 LEU A N 1
ATOM 681 C CA . LEU A 1 86 ? 6.861 3.603 -28.172 1.00 33.66 86 LEU A CA 1
ATOM 682 C C . LEU A 1 86 ? 8.102 2.882 -28.699 1.00 33.66 86 LEU A C 1
ATOM 684 O O . LEU A 1 86 ? 8.221 1.664 -28.619 1.00 33.66 86 LEU A O 1
ATOM 688 N N . THR A 1 87 ? 9.041 3.654 -29.229 1.00 33.12 87 THR A N 1
ATOM 689 C CA . THR A 1 87 ? 10.405 3.208 -29.503 1.00 33.12 87 THR A CA 1
ATOM 690 C C . THR A 1 87 ? 11.124 2.970 -28.171 1.00 33.12 87 THR A C 1
ATOM 692 O O . THR A 1 87 ? 11.594 3.929 -27.557 1.00 33.12 87 THR A O 1
ATOM 695 N N . LEU A 1 88 ? 11.194 1.719 -27.701 1.00 36.81 88 LEU A N 1
ATOM 696 C CA . LEU A 1 88 ? 12.039 1.352 -26.561 1.00 36.81 88 LEU A CA 1
ATOM 697 C C . LEU A 1 88 ? 13.499 1.240 -27.018 1.00 36.81 88 LEU A C 1
ATOM 699 O O . LEU A 1 88 ? 13.868 0.383 -27.819 1.00 36.81 88 LEU A O 1
ATOM 703 N N . THR A 1 89 ? 14.340 2.126 -26.498 1.00 33.53 89 THR A N 1
ATOM 704 C CA . THR A 1 89 ? 15.793 1.983 -26.521 1.00 33.53 89 THR A CA 1
ATOM 705 C C . THR A 1 89 ? 16.211 0.869 -25.553 1.00 33.53 89 THR A C 1
ATOM 707 O O . THR A 1 89 ? 15.640 0.726 -24.475 1.00 33.53 89 THR A O 1
ATOM 710 N N . HIS A 1 90 ? 17.207 0.071 -25.951 1.00 33.72 90 HIS A N 1
ATOM 711 C CA . HIS A 1 90 ? 17.783 -1.059 -25.210 1.00 33.72 90 HIS A CA 1
ATOM 712 C C . HIS A 1 90 ? 18.395 -0.643 -23.853 1.00 33.72 90 HIS A C 1
ATOM 714 O O . HIS A 1 90 ? 19.616 -0.538 -23.719 1.00 33.72 90 HIS A O 1
ATOM 720 N N . ALA A 1 91 ? 17.570 -0.408 -22.835 1.00 34.66 91 ALA A N 1
ATOM 721 C CA . ALA A 1 91 ? 18.030 -0.314 -21.454 1.00 34.66 91 ALA A CA 1
ATOM 722 C C . ALA A 1 91 ? 18.211 -1.735 -20.878 1.00 34.66 91 ALA A C 1
ATOM 724 O O . ALA A 1 91 ? 17.350 -2.591 -21.095 1.00 34.66 91 ALA A O 1
ATOM 725 N N . PRO A 1 92 ? 19.309 -2.026 -20.155 1.00 33.22 92 PRO A N 1
ATOM 726 C CA . PRO A 1 92 ? 19.505 -3.329 -19.531 1.00 33.22 92 PRO A CA 1
ATOM 727 C C . PRO A 1 92 ? 18.399 -3.586 -18.500 1.00 33.22 92 PRO A C 1
ATOM 729 O O . PRO A 1 92 ? 18.188 -2.793 -17.582 1.00 33.22 92 PRO A O 1
ATOM 732 N N . ILE A 1 93 ? 17.691 -4.705 -18.662 1.00 40.81 93 ILE A N 1
ATOM 733 C CA . ILE A 1 93 ? 16.622 -5.140 -17.761 1.00 40.81 93 ILE A CA 1
ATOM 734 C C . ILE A 1 93 ? 17.269 -5.592 -16.454 1.00 40.81 93 ILE A C 1
ATOM 736 O O . ILE A 1 93 ? 17.844 -6.678 -16.375 1.00 40.81 93 ILE A O 1
ATOM 740 N N . ILE A 1 94 ? 17.183 -4.762 -15.415 1.00 44.91 94 ILE A N 1
ATOM 741 C CA . ILE A 1 94 ? 17.575 -5.175 -14.071 1.00 44.91 94 ILE A CA 1
ATOM 742 C C . ILE A 1 94 ? 16.337 -5.723 -13.365 1.00 44.91 94 ILE A C 1
ATOM 744 O O . ILE A 1 94 ? 15.421 -4.970 -13.025 1.00 44.91 94 ILE A O 1
ATOM 748 N N . ALA A 1 95 ? 16.316 -7.038 -13.134 1.00 43.75 95 ALA A N 1
ATOM 749 C CA . ALA A 1 95 ? 15.322 -7.708 -12.302 1.00 43.75 95 ALA A CA 1
ATOM 750 C C . ALA A 1 95 ? 15.441 -7.203 -10.854 1.00 43.75 95 ALA A C 1
ATOM 752 O O . ALA A 1 95 ? 16.148 -7.770 -10.025 1.00 43.75 95 ALA A O 1
ATOM 753 N N . SER A 1 96 ? 14.791 -6.086 -10.548 1.00 54.84 96 SER A N 1
ATOM 754 C CA . SER A 1 96 ? 14.780 -5.518 -9.207 1.00 54.84 96 SER A CA 1
ATOM 755 C C . SER A 1 96 ? 13.494 -5.946 -8.509 1.00 54.84 96 SER A C 1
ATOM 757 O O . SER A 1 96 ? 12.412 -5.438 -8.772 1.00 54.84 96 SER A O 1
ATOM 759 N N . GLN A 1 97 ? 13.601 -6.903 -7.589 1.00 64.19 97 GLN A N 1
ATOM 760 C CA . GLN A 1 97 ? 12.482 -7.373 -6.756 1.00 64.19 97 GLN A CA 1
ATOM 761 C C . GLN A 1 97 ? 11.993 -6.308 -5.745 1.00 64.19 97 GLN A C 1
ATOM 763 O O . GLN A 1 97 ? 11.210 -6.611 -4.850 1.00 64.19 97 GLN A O 1
ATOM 768 N N . GLY A 1 98 ? 12.487 -5.068 -5.840 1.00 68.81 98 GLY A N 1
ATOM 769 C CA . GLY A 1 98 ? 12.326 -4.047 -4.807 1.00 68.81 98 GLY A CA 1
ATOM 770 C C . GLY A 1 98 ? 13.100 -4.365 -3.524 1.00 68.81 98 GLY A C 1
ATOM 771 O O . GLY A 1 98 ? 12.879 -3.721 -2.510 1.00 68.81 98 GLY A O 1
ATOM 772 N N . LEU A 1 99 ? 13.998 -5.357 -3.535 1.00 77.19 99 LEU A N 1
ATOM 773 C CA . LEU A 1 99 ? 14.801 -5.736 -2.373 1.00 77.19 99 LEU A CA 1
ATOM 774 C C . LEU A 1 99 ? 16.013 -4.810 -2.251 1.00 77.19 99 LEU A C 1
ATOM 776 O O . LEU A 1 99 ? 17.074 -5.073 -2.818 1.00 77.19 99 LEU A O 1
ATOM 780 N N . ARG A 1 100 ? 15.852 -3.716 -1.504 1.00 82.38 100 ARG A N 1
ATOM 781 C CA . ARG A 1 100 ? 16.923 -2.750 -1.225 1.00 82.38 100 ARG A CA 1
ATOM 782 C C . ARG A 1 100 ? 16.931 -2.382 0.253 1.00 82.38 100 ARG A C 1
ATOM 784 O O . ARG A 1 100 ? 15.885 -2.161 0.855 1.00 82.38 100 ARG A O 1
ATOM 791 N N . GLY A 1 101 ? 18.118 -2.301 0.848 1.00 86.88 101 GLY A N 1
ATOM 792 C CA . GLY A 1 101 ? 18.263 -1.866 2.238 1.00 86.88 101 GLY A CA 1
ATOM 793 C C . GLY A 1 101 ? 17.930 -0.381 2.415 1.00 86.88 101 GLY A C 1
ATOM 794 O O . GLY A 1 101 ? 18.148 0.420 1.509 1.00 86.88 101 GLY A O 1
ATOM 795 N N . LEU A 1 102 ? 17.464 0.002 3.604 1.00 90.44 102 LEU A N 1
ATOM 796 C CA . LEU A 1 102 ? 17.304 1.403 3.998 1.00 90.44 102 LEU A CA 1
ATOM 797 C C . LEU A 1 102 ? 18.405 1.800 4.977 1.00 90.44 102 LEU A C 1
ATOM 799 O O . LEU A 1 102 ? 18.655 1.109 5.967 1.00 90.44 102 LEU A O 1
ATOM 803 N N . ARG A 1 103 ? 19.075 2.923 4.714 1.00 90.81 103 ARG A N 1
ATOM 804 C CA . ARG A 1 103 ? 20.116 3.451 5.595 1.00 90.81 103 ARG A CA 1
ATOM 805 C C . ARG A 1 103 ? 19.470 3.977 6.871 1.00 90.81 103 ARG A C 1
ATOM 807 O O . ARG A 1 103 ? 18.585 4.826 6.815 1.00 90.81 103 ARG A O 1
ATOM 814 N N . ASN A 1 104 ? 19.949 3.520 8.024 1.00 90.94 104 ASN A N 1
ATOM 815 C CA . ASN A 1 104 ? 19.568 4.131 9.289 1.00 90.94 104 ASN A CA 1
ATOM 816 C C . ASN A 1 104 ? 20.266 5.496 9.430 1.00 90.94 104 ASN A C 1
ATOM 818 O O . ASN A 1 104 ? 21.492 5.571 9.396 1.00 90.94 104 ASN A O 1
ATOM 822 N N . MET A 1 105 ? 19.492 6.571 9.566 1.00 86.94 105 MET A N 1
ATOM 823 C CA . MET A 1 105 ? 19.970 7.958 9.660 1.00 86.94 105 MET A CA 1
ATOM 824 C C . MET A 1 105 ? 19.961 8.477 11.110 1.00 86.94 105 MET A C 1
ATOM 826 O O . MET A 1 105 ? 19.833 9.674 11.347 1.00 86.94 105 MET A O 1
ATOM 830 N N . GLY A 1 106 ? 20.072 7.566 12.082 1.00 87.12 106 GLY A N 1
ATOM 831 C CA . GLY A 1 106 ? 20.005 7.840 13.518 1.00 87.12 106 GLY A CA 1
ATOM 832 C C . GLY A 1 106 ? 19.054 6.856 14.196 1.00 87.12 106 GLY A C 1
ATOM 833 O O . GLY A 1 106 ? 19.377 5.678 14.342 1.00 87.12 106 GLY A O 1
ATOM 834 N N . SER A 1 107 ? 17.860 7.332 14.548 1.00 88.12 107 SER A N 1
ATOM 835 C CA . SER A 1 107 ? 16.796 6.543 15.193 1.00 88.12 107 SER A CA 1
ATOM 836 C C . SER A 1 107 ? 15.670 6.164 14.228 1.00 88.12 107 SER A C 1
ATOM 838 O O . SER A 1 107 ? 14.521 6.051 14.626 1.00 88.12 107 SER A O 1
ATOM 840 N N . THR A 1 108 ? 15.976 5.972 12.943 1.00 91.06 108 THR A N 1
ATOM 841 C CA . THR A 1 108 ? 14.970 5.823 11.869 1.00 91.06 108 THR A CA 1
ATOM 842 C C . THR A 1 108 ? 14.502 4.385 11.611 1.00 91.06 108 THR A C 1
ATOM 844 O O . THR A 1 108 ? 13.896 4.104 10.580 1.00 91.06 108 THR A O 1
ATOM 847 N N . CYS A 1 109 ? 14.785 3.440 12.513 1.00 93.25 109 CYS A N 1
ATOM 848 C CA . CYS A 1 109 ? 14.415 2.035 12.315 1.00 93.25 109 CYS A CA 1
ATOM 849 C C . CYS A 1 109 ? 12.895 1.820 12.211 1.00 93.25 109 CYS A C 1
ATOM 851 O O . CYS A 1 109 ? 12.470 1.020 11.381 1.00 93.25 109 CYS A O 1
ATOM 853 N N . PHE A 1 110 ? 12.096 2.569 12.979 1.00 93.44 110 PHE A N 1
ATOM 854 C CA . PHE A 1 110 ? 10.631 2.540 12.914 1.00 93.44 110 PHE A CA 1
ATOM 855 C C . PHE A 1 110 ? 10.130 2.908 11.507 1.00 93.44 110 PHE A C 1
ATOM 857 O O . PHE A 1 110 ? 9.366 2.160 10.905 1.00 93.44 110 PHE A O 1
ATOM 864 N N . MET A 1 111 ? 10.657 3.994 10.929 1.00 93.81 111 MET A N 1
ATOM 865 C CA . MET A 1 111 ? 10.341 4.421 9.565 1.00 93.81 111 MET A CA 1
ATOM 866 C C . MET A 1 111 ? 10.779 3.370 8.547 1.00 93.81 111 MET A C 1
ATOM 868 O O . MET A 1 111 ? 10.015 3.023 7.650 1.00 93.81 111 MET A O 1
ATOM 872 N N . ASN A 1 112 ? 12.005 2.859 8.678 1.00 94.06 112 ASN A N 1
ATOM 873 C CA . ASN A 1 112 ? 12.546 1.901 7.723 1.00 94.06 112 ASN A CA 1
ATOM 874 C C . ASN A 1 112 ? 11.706 0.619 7.675 1.00 94.06 112 ASN A C 1
ATOM 876 O O . ASN A 1 112 ? 11.445 0.116 6.586 1.00 94.06 112 ASN A O 1
ATOM 880 N N . ALA A 1 113 ? 11.249 0.120 8.828 1.00 95.31 113 ALA A N 1
ATOM 881 C CA . ALA A 1 113 ? 10.367 -1.041 8.893 1.00 95.31 113 ALA A CA 1
ATOM 882 C C . ALA A 1 113 ? 9.042 -0.791 8.152 1.00 95.31 113 ALA A C 1
ATOM 884 O O . ALA A 1 113 ? 8.637 -1.603 7.325 1.00 95.31 113 ALA A O 1
ATOM 885 N N . ILE A 1 114 ? 8.407 0.362 8.384 1.00 96.12 114 ILE A N 1
ATOM 886 C CA . ILE A 1 114 ? 7.132 0.707 7.746 1.00 96.12 114 ILE A CA 1
ATOM 887 C C . ILE A 1 114 ? 7.276 0.944 6.236 1.00 96.12 114 ILE A C 1
ATOM 889 O O . ILE A 1 114 ? 6.465 0.440 5.461 1.00 96.12 114 ILE A O 1
ATOM 893 N N . ILE A 1 115 ? 8.325 1.644 5.791 1.00 93.62 115 ILE A N 1
ATOM 894 C CA . ILE A 1 115 ? 8.579 1.870 4.359 1.00 93.62 115 ILE A CA 1
ATOM 895 C C . ILE A 1 115 ? 8.760 0.534 3.623 1.00 93.62 115 ILE A C 1
ATOM 897 O O . ILE A 1 115 ? 8.186 0.353 2.551 1.00 93.62 115 ILE A O 1
ATOM 901 N N . GLN A 1 116 ? 9.502 -0.418 4.199 1.00 93.00 116 GLN A N 1
ATOM 902 C CA . GLN A 1 116 ? 9.658 -1.755 3.608 1.00 93.00 116 GLN A CA 1
ATOM 903 C C . GLN A 1 116 ? 8.313 -2.484 3.504 1.00 93.00 116 GLN A C 1
ATOM 905 O O . GLN A 1 116 ? 7.995 -3.039 2.451 1.00 93.00 116 GLN A O 1
ATOM 910 N N . SER A 1 117 ? 7.484 -2.419 4.552 1.00 95.12 117 SER A N 1
ATOM 911 C CA . SER A 1 117 ? 6.128 -2.983 4.530 1.00 95.12 117 SER A CA 1
ATOM 912 C C . SER A 1 117 ? 5.256 -2.369 3.431 1.00 95.12 117 SER A C 1
ATOM 914 O O . SER A 1 117 ? 4.505 -3.088 2.775 1.00 95.12 117 SER A O 1
ATOM 916 N N . PHE A 1 118 ? 5.368 -1.060 3.178 1.00 92.88 118 PHE A N 1
ATOM 917 C CA . PHE A 1 118 ? 4.633 -0.411 2.092 1.00 92.88 118 PHE A CA 1
ATOM 918 C C . PHE A 1 118 ? 5.132 -0.808 0.703 1.00 92.88 118 PHE A C 1
ATOM 920 O O . PHE A 1 118 ? 4.313 -1.091 -0.169 1.00 92.88 118 PHE A O 1
ATOM 927 N N . ILE A 1 119 ? 6.448 -0.859 0.492 1.00 87.81 119 ILE A N 1
ATOM 928 C CA . ILE A 1 119 ? 7.051 -1.208 -0.807 1.00 87.81 119 ILE A CA 1
ATOM 929 C C . ILE A 1 119 ? 6.681 -2.632 -1.228 1.00 87.81 119 ILE A C 1
ATOM 931 O O . ILE A 1 119 ? 6.444 -2.904 -2.406 1.00 87.81 119 ILE A O 1
ATOM 935 N N . HIS A 1 120 ? 6.584 -3.534 -0.254 1.00 86.75 120 HIS A N 1
ATOM 936 C CA . HIS A 1 120 ? 6.219 -4.926 -0.484 1.00 86.75 120 HIS A CA 1
ATOM 937 C C . HIS A 1 120 ? 4.712 -5.201 -0.387 1.00 86.75 120 HIS A C 1
ATOM 939 O O . HIS A 1 120 ? 4.294 -6.343 -0.576 1.00 86.75 120 HIS A O 1
ATOM 945 N N . ASN A 1 121 ? 3.877 -4.178 -0.172 1.00 86.19 121 ASN A N 1
ATOM 946 C CA . ASN A 1 121 ? 2.430 -4.318 -0.284 1.00 86.19 121 ASN A CA 1
ATOM 947 C C . ASN A 1 121 ? 2.023 -4.297 -1.775 1.00 86.19 121 ASN A C 1
ATOM 949 O O . ASN A 1 121 ? 2.206 -3.275 -2.443 1.00 86.19 121 ASN A O 1
ATOM 953 N N . PRO A 1 122 ? 1.444 -5.385 -2.321 1.00 82.31 122 PRO A N 1
ATOM 954 C CA . PRO A 1 122 ? 1.144 -5.486 -3.749 1.00 82.31 122 PRO A CA 1
ATOM 955 C C . PRO A 1 122 ? 0.089 -4.477 -4.219 1.00 82.31 122 PRO A C 1
ATOM 957 O O . PRO A 1 122 ? 0.155 -4.032 -5.362 1.00 82.31 122 PRO A O 1
ATOM 960 N N . LEU A 1 123 ? -0.849 -4.083 -3.352 1.00 85.69 123 LEU A N 1
ATOM 961 C CA . LEU A 1 123 ? -1.915 -3.140 -3.695 1.00 85.69 123 LEU A CA 1
ATOM 962 C C . LEU A 1 123 ? -1.376 -1.709 -3.792 1.00 85.69 123 LEU A C 1
ATOM 964 O O . LEU A 1 123 ? -1.670 -1.002 -4.756 1.00 85.69 123 LEU A O 1
ATOM 968 N N . LEU A 1 124 ? -0.523 -1.305 -2.846 1.00 85.50 124 LEU A N 1
ATOM 969 C CA . LEU A 1 124 ? 0.172 -0.017 -2.921 1.00 85.50 124 LEU A CA 1
ATOM 970 C C . LEU A 1 124 ? 1.131 0.019 -4.112 1.00 85.50 124 LEU A C 1
ATOM 972 O O . LEU A 1 124 ? 1.119 0.978 -4.883 1.00 85.50 124 LEU A O 1
ATOM 976 N N . ARG A 1 125 ? 1.901 -1.055 -4.315 1.00 82.38 125 ARG A N 1
ATOM 977 C CA . ARG A 1 125 ? 2.797 -1.199 -5.464 1.00 82.38 125 ARG A CA 1
ATOM 978 C C . ARG A 1 125 ? 2.048 -1.035 -6.786 1.00 82.38 125 ARG A C 1
ATOM 980 O O . ARG A 1 125 ? 2.473 -0.241 -7.618 1.00 82.38 125 ARG A O 1
ATOM 987 N N . ALA A 1 126 ? 0.937 -1.747 -6.974 1.00 76.62 126 ALA A N 1
ATOM 988 C CA . ALA A 1 126 ? 0.130 -1.642 -8.187 1.00 76.62 126 ALA A CA 1
ATOM 989 C C . ALA A 1 126 ? -0.421 -0.223 -8.385 1.00 76.62 126 ALA A C 1
ATOM 991 O O . ALA A 1 126 ? -0.400 0.290 -9.501 1.00 76.62 126 ALA A O 1
ATOM 992 N N . HIS A 1 127 ? -0.864 0.436 -7.310 1.00 79.06 127 HIS A N 1
ATOM 993 C CA . HIS A 1 127 ? -1.383 1.800 -7.374 1.00 79.06 127 HIS A CA 1
ATOM 994 C C . HIS A 1 127 ? -0.341 2.810 -7.873 1.00 79.06 127 HIS A C 1
ATOM 996 O O . HIS A 1 127 ? -0.611 3.542 -8.827 1.00 79.06 127 HIS A O 1
ATOM 1002 N N . PHE A 1 128 ? 0.844 2.838 -7.256 1.00 80.56 128 PHE A N 1
ATOM 1003 C CA . PHE A 1 128 ? 1.884 3.813 -7.595 1.00 80.56 128 PHE A CA 1
ATOM 1004 C C . PHE A 1 128 ? 2.601 3.484 -8.911 1.00 80.56 128 PHE A C 1
ATOM 1006 O O . PHE A 1 128 ? 2.913 4.399 -9.658 1.00 80.56 128 PHE A O 1
ATOM 1013 N N . LEU A 1 129 ? 2.775 2.203 -9.267 1.00 73.88 129 LEU A N 1
ATOM 1014 C CA . LEU A 1 129 ? 3.330 1.822 -10.577 1.00 73.88 129 LEU A CA 1
ATOM 1015 C C . LEU A 1 129 ? 2.368 2.062 -11.751 1.00 73.88 129 LEU A C 1
ATOM 1017 O O . LEU A 1 129 ? 2.814 2.114 -12.892 1.00 73.88 129 LEU A O 1
ATOM 1021 N N . SER A 1 130 ? 1.065 2.193 -11.490 1.00 67.50 130 SER A N 1
ATOM 1022 C CA . SER A 1 130 ? 0.055 2.497 -12.517 1.00 67.50 130 SER A CA 1
ATOM 1023 C C . SER A 1 130 ? -0.199 4.002 -12.676 1.00 67.50 130 SER A C 1
ATOM 1025 O O . SER A 1 130 ? -1.267 4.388 -13.155 1.00 67.50 130 SER A O 1
ATOM 1027 N N . ASP A 1 131 ? 0.714 4.855 -12.194 1.00 67.06 131 ASP A N 1
ATOM 1028 C CA . ASP A 1 131 ? 0.629 6.322 -12.254 1.00 67.06 131 ASP A CA 1
ATOM 1029 C C . ASP A 1 131 ? -0.671 6.917 -11.669 1.00 67.06 131 ASP A C 1
ATOM 1031 O O . ASP A 1 131 ? -1.068 8.041 -11.991 1.00 67.06 131 ASP A O 1
ATOM 1035 N N . ARG A 1 132 ? -1.355 6.199 -10.761 1.00 68.06 132 ARG A N 1
ATOM 1036 C CA . ARG A 1 132 ? -2.585 6.699 -10.110 1.00 68.06 132 ARG A CA 1
ATOM 1037 C C . ARG A 1 132 ? -2.318 7.896 -9.192 1.00 68.06 132 ARG A C 1
ATOM 1039 O O . ARG A 1 132 ? -3.238 8.662 -8.911 1.00 68.06 132 ARG A O 1
ATOM 1046 N N . HIS A 1 133 ? -1.066 8.078 -8.776 1.00 77.94 133 HIS A N 1
ATOM 1047 C CA . HIS A 1 133 ? -0.542 9.321 -8.231 1.00 77.94 133 HIS A CA 1
ATOM 1048 C C . HIS A 1 133 ? 0.869 9.553 -8.781 1.00 77.94 133 HIS A C 1
ATOM 1050 O O . HIS A 1 133 ? 1.831 9.015 -8.248 1.00 77.94 133 HIS A O 1
ATOM 1056 N N . SER A 1 134 ? 0.991 10.359 -9.836 1.00 73.62 134 SER A N 1
ATOM 1057 C CA . SER A 1 134 ? 2.289 10.720 -10.415 1.00 73.62 134 SER A CA 1
ATOM 1058 C C . SER A 1 134 ? 2.797 12.034 -9.825 1.00 73.62 134 SER A C 1
ATOM 1060 O O . SER A 1 134 ? 2.125 13.066 -9.913 1.00 73.62 134 SER A O 1
ATOM 1062 N N . SER A 1 135 ? 4.013 12.034 -9.278 1.00 75.00 135 SER A N 1
ATOM 1063 C CA . SER A 1 135 ? 4.663 13.235 -8.733 1.00 75.00 135 SER A CA 1
ATOM 1064 C C . SER A 1 135 ? 4.861 14.347 -9.771 1.00 75.00 135 SER A C 1
ATOM 1066 O O . SER A 1 135 ? 4.890 15.526 -9.416 1.00 75.00 135 SER A O 1
ATOM 1068 N N . MET A 1 136 ? 4.923 13.995 -11.058 1.00 69.19 136 MET A N 1
ATOM 1069 C CA . MET A 1 136 ? 5.057 14.938 -12.176 1.00 69.19 136 MET A CA 1
ATOM 1070 C C . MET A 1 136 ? 3.753 15.686 -12.479 1.00 69.19 136 MET A C 1
ATOM 1072 O O . MET A 1 136 ? 3.778 16.863 -12.852 1.00 69.19 136 MET A O 1
ATOM 1076 N N . LEU A 1 137 ? 2.619 14.999 -12.316 1.00 71.50 137 LEU A N 1
ATOM 1077 C CA . LEU A 1 137 ? 1.273 15.503 -12.611 1.00 71.50 137 LEU A CA 1
ATOM 1078 C C . LEU A 1 137 ? 0.532 15.981 -11.356 1.00 71.50 137 LEU A C 1
ATOM 1080 O O . LEU A 1 137 ? -0.572 16.516 -11.456 1.00 71.50 137 LEU A O 1
ATOM 1084 N N . CYS A 1 138 ? 1.132 15.804 -10.179 1.00 76.75 138 CYS A N 1
ATOM 1085 C CA . CYS A 1 138 ? 0.549 16.209 -8.913 1.00 76.75 138 CYS A CA 1
ATOM 1086 C C . CYS A 1 138 ? 0.360 17.742 -8.859 1.00 76.75 138 CYS A C 1
ATOM 1088 O O . CYS A 1 138 ? 1.343 18.483 -8.972 1.00 76.75 138 CYS A O 1
ATOM 1090 N N . PRO A 1 139 ? -0.869 18.247 -8.625 1.00 77.88 139 PRO A N 1
ATOM 1091 C CA . PRO A 1 139 ? -1.129 19.685 -8.472 1.00 77.88 139 PRO A CA 1
ATOM 1092 C C . PRO A 1 139 ? -0.386 20.315 -7.285 1.00 77.88 139 PRO A C 1
ATOM 1094 O O . PRO A 1 139 ? -0.117 21.511 -7.271 1.00 77.88 139 PRO A O 1
ATOM 1097 N N . ASP A 1 140 ? -0.052 19.492 -6.293 1.00 80.19 140 ASP A N 1
ATOM 1098 C CA . ASP A 1 140 ? 0.646 19.862 -5.066 1.00 80.19 140 ASP A CA 1
ATOM 1099 C C . ASP A 1 140 ? 2.151 19.522 -5.130 1.00 80.19 140 ASP A C 1
ATOM 1101 O O . ASP A 1 140 ? 2.793 19.450 -4.088 1.00 80.19 140 ASP A O 1
ATOM 1105 N N . LYS A 1 141 ? 2.744 19.313 -6.317 1.00 71.06 141 LYS A N 1
ATOM 1106 C CA . LYS A 1 141 ? 4.163 18.915 -6.465 1.00 71.06 141 LYS A CA 1
ATOM 1107 C C . LYS A 1 141 ? 5.175 19.885 -5.843 1.00 71.06 141 LYS A C 1
ATOM 1109 O O . LYS A 1 141 ? 6.233 19.455 -5.399 1.00 71.06 141 LYS A O 1
ATOM 1114 N N . ASP A 1 142 ? 4.836 21.174 -5.799 1.00 76.25 142 ASP A N 1
ATOM 1115 C CA . ASP A 1 142 ? 5.664 22.220 -5.183 1.00 76.25 142 ASP A CA 1
ATOM 1116 C C . ASP A 1 142 ? 5.468 22.285 -3.654 1.00 76.25 142 ASP A C 1
ATOM 1118 O O . ASP A 1 142 ? 6.150 23.034 -2.954 1.00 76.25 142 ASP A O 1
ATOM 1122 N N . LYS A 1 143 ? 4.536 21.488 -3.117 1.00 80.50 143 LYS A N 1
ATOM 1123 C CA . LYS A 1 143 ? 4.324 21.263 -1.685 1.00 80.50 143 LYS A CA 1
ATOM 1124 C C . LYS A 1 143 ? 4.888 19.896 -1.290 1.00 80.50 143 LYS A C 1
ATOM 1126 O O . LYS A 1 143 ? 5.059 19.000 -2.112 1.00 80.50 143 LYS A O 1
ATOM 1131 N N . LEU A 1 144 ? 5.134 19.711 0.006 1.00 86.06 144 LEU A N 1
ATOM 1132 C CA . LEU A 1 144 ? 5.524 18.415 0.567 1.00 86.06 144 LEU A CA 1
ATOM 1133 C C . LEU A 1 144 ? 4.322 17.459 0.516 1.00 86.06 144 LEU A C 1
ATOM 1135 O O . LEU A 1 144 ? 3.469 17.454 1.401 1.00 86.06 144 LEU A O 1
ATOM 1139 N N . CYS A 1 145 ? 4.218 16.706 -0.578 1.00 88.94 145 CYS A N 1
ATOM 1140 C CA . CYS A 1 145 ? 3.158 15.737 -0.820 1.00 88.94 145 CYS A CA 1
ATOM 1141 C C . CYS A 1 145 ? 3.650 14.327 -0.487 1.00 88.94 145 CYS A C 1
ATOM 1143 O O . CYS A 1 145 ? 4.544 13.807 -1.157 1.00 88.94 145 CYS A O 1
ATOM 1145 N N . MET A 1 146 ? 3.024 13.677 0.497 1.00 91.06 146 MET A N 1
ATOM 1146 C CA . MET A 1 146 ? 3.381 12.302 0.857 1.00 91.06 146 MET A CA 1
ATOM 1147 C C . MET A 1 146 ? 3.090 11.309 -0.276 1.00 91.06 146 MET A C 1
ATOM 1149 O O . MET A 1 146 ? 3.855 10.375 -0.480 1.00 91.06 146 MET A O 1
ATOM 1153 N N . GLY A 1 147 ? 2.048 11.550 -1.079 1.00 89.81 147 GLY A N 1
ATOM 1154 C CA . GLY A 1 147 ? 1.795 10.774 -2.295 1.00 89.81 147 GLY A CA 1
ATOM 1155 C C . GLY A 1 147 ? 2.960 10.838 -3.290 1.00 89.81 147 GLY A C 1
ATOM 1156 O O . GLY A 1 147 ? 3.325 9.812 -3.854 1.00 89.81 147 GLY A O 1
ATOM 1157 N N . CYS A 1 148 ? 3.604 12.002 -3.448 1.00 88.69 148 CYS A N 1
ATOM 1158 C CA . CYS A 1 148 ? 4.775 12.151 -4.315 1.00 88.69 148 CYS A CA 1
ATOM 1159 C C . CYS A 1 148 ? 6.001 11.430 -3.745 1.00 88.69 148 CYS A C 1
ATOM 1161 O O . CYS A 1 148 ? 6.813 10.908 -4.503 1.00 88.69 148 CYS A O 1
ATOM 1163 N N . GLU A 1 149 ? 6.171 11.418 -2.422 1.00 90.56 149 GLU A N 1
ATOM 1164 C CA . GLU A 1 149 ? 7.260 10.666 -1.792 1.00 90.56 149 GLU A CA 1
ATOM 1165 C C . GLU A 1 149 ? 7.044 9.158 -1.927 1.00 90.56 149 GLU A C 1
ATOM 1167 O O . GLU A 1 149 ? 7.988 8.444 -2.255 1.00 90.56 149 GLU A O 1
ATOM 1172 N N . MET A 1 150 ? 5.803 8.685 -1.777 1.00 89.38 150 MET A N 1
ATOM 1173 C CA . MET A 1 150 ? 5.436 7.300 -2.070 1.00 89.38 150 MET A CA 1
ATOM 1174 C C . MET A 1 150 ? 5.703 6.955 -3.534 1.00 89.38 150 MET A C 1
ATOM 1176 O O . MET A 1 150 ? 6.388 5.975 -3.807 1.00 89.38 150 MET A O 1
ATOM 1180 N N . ASP A 1 151 ? 5.260 7.796 -4.468 1.00 85.38 151 ASP A N 1
ATOM 1181 C CA . ASP A 1 151 ? 5.526 7.642 -5.898 1.00 85.38 151 ASP A CA 1
ATOM 1182 C C . ASP A 1 151 ? 7.030 7.487 -6.187 1.00 85.38 151 ASP A C 1
ATOM 1184 O O . ASP A 1 151 ? 7.437 6.527 -6.831 1.00 85.38 151 ASP A O 1
ATOM 1188 N N . LYS A 1 152 ? 7.897 8.328 -5.607 1.00 83.69 152 LYS A N 1
ATOM 1189 C CA . LYS A 1 152 ? 9.366 8.226 -5.764 1.00 83.69 152 LYS A CA 1
ATOM 1190 C C . LYS A 1 152 ? 9.964 6.902 -5.268 1.00 83.69 152 LYS A C 1
ATOM 1192 O O . LYS A 1 152 ? 11.022 6.499 -5.761 1.00 83.69 152 LYS A O 1
ATOM 1197 N N . LEU A 1 153 ? 9.340 6.234 -4.293 1.00 84.69 153 LEU A N 1
ATOM 1198 C CA . LEU A 1 153 ? 9.797 4.920 -3.825 1.00 84.69 153 LEU A CA 1
ATOM 1199 C C . LEU A 1 153 ? 9.575 3.843 -4.897 1.00 84.69 153 LEU A C 1
ATOM 1201 O O . LEU A 1 153 ? 10.452 2.997 -5.097 1.00 84.69 153 LEU A O 1
ATOM 1205 N N . PHE A 1 154 ? 8.440 3.904 -5.603 1.00 76.00 154 PHE A N 1
ATOM 1206 C CA . PHE A 1 154 ? 8.034 2.916 -6.609 1.00 76.00 154 PHE A CA 1
ATOM 1207 C C . PHE A 1 154 ? 8.508 3.251 -8.026 1.00 76.00 154 PHE A C 1
ATOM 1209 O O . PHE A 1 154 ? 8.880 2.346 -8.773 1.00 76.00 154 PHE A O 1
ATOM 1216 N N . SER A 1 155 ? 8.513 4.529 -8.398 1.00 64.12 155 SER A N 1
ATOM 1217 C CA . SER A 1 155 ? 8.566 4.957 -9.793 1.00 64.12 155 SER A CA 1
ATOM 1218 C C . SER A 1 155 ? 9.884 4.625 -10.483 1.00 64.12 155 SER A C 1
ATOM 1220 O O . SER A 1 155 ? 10.919 5.242 -10.241 1.00 64.12 155 SER A O 1
ATOM 1222 N N . GLN A 1 156 ? 9.828 3.636 -11.380 1.00 50.03 156 GLN A N 1
ATOM 1223 C CA . GLN A 1 156 ? 10.856 3.309 -12.367 1.00 50.03 156 GLN A CA 1
ATOM 1224 C C . GLN A 1 156 ? 10.809 4.314 -13.513 1.00 50.03 156 GLN A C 1
ATOM 1226 O O . GLN A 1 156 ? 10.027 4.154 -14.442 1.00 50.03 156 GLN A O 1
ATOM 1231 N N . ASN A 1 157 ? 11.676 5.326 -13.488 1.00 43.81 157 ASN A N 1
ATOM 1232 C CA . ASN A 1 157 ? 11.869 6.168 -14.665 1.00 43.81 157 ASN A CA 1
ATOM 1233 C C . ASN A 1 157 ? 13.045 5.661 -15.503 1.00 43.81 157 ASN A C 1
ATOM 1235 O O . ASN A 1 157 ? 14.187 5.585 -15.045 1.00 43.81 157 ASN A O 1
ATOM 1239 N N . ILE A 1 158 ? 12.719 5.289 -16.741 1.00 38.91 158 ILE A N 1
ATOM 1240 C CA . ILE A 1 158 ? 13.646 4.874 -17.792 1.00 38.91 158 ILE A CA 1
ATOM 1241 C C . ILE A 1 158 ? 14.428 6.103 -18.296 1.00 38.91 158 ILE A C 1
ATOM 1243 O O . ILE A 1 158 ? 13.930 7.224 -18.376 1.00 38.91 158 ILE A O 1
ATOM 1247 N N . SER A 1 159 ? 15.687 5.852 -18.627 1.00 39.94 159 SER A N 1
ATOM 1248 C CA . SER A 1 159 ? 16.854 6.732 -18.730 1.00 39.94 159 SER A CA 1
ATOM 1249 C C . SER A 1 159 ? 16.888 7.864 -19.778 1.00 39.94 159 SER A C 1
ATOM 1251 O O . SER A 1 159 ? 17.989 8.201 -20.211 1.00 39.94 159 SER A O 1
ATOM 1253 N N . HIS A 1 160 ? 15.783 8.472 -20.230 1.00 42.84 160 HIS A N 1
ATOM 1254 C CA . HIS A 1 160 ? 15.867 9.388 -21.396 1.00 42.84 160 HIS A CA 1
ATOM 1255 C C . HIS A 1 160 ? 15.366 10.836 -21.255 1.00 42.84 160 HIS A C 1
ATOM 1257 O O . HIS A 1 160 ? 15.522 11.608 -22.195 1.00 42.84 160 HIS A O 1
ATOM 1263 N N . ILE A 1 161 ? 14.912 11.265 -20.078 1.00 38.25 161 ILE A N 1
ATOM 1264 C CA . ILE A 1 161 ? 14.759 12.677 -19.647 1.00 38.25 161 ILE A CA 1
ATOM 1265 C C . ILE A 1 161 ? 15.120 12.682 -18.145 1.00 38.25 161 ILE A C 1
ATOM 1267 O O . ILE A 1 161 ? 14.982 11.621 -17.541 1.00 38.25 161 ILE A O 1
ATOM 1271 N N . PRO A 1 162 ? 15.627 13.759 -17.505 1.00 47.38 162 PRO A N 1
ATOM 1272 C CA . PRO A 1 162 ? 15.959 13.701 -16.079 1.00 47.38 162 PRO A CA 1
ATOM 1273 C C . PRO A 1 162 ? 14.685 13.747 -15.209 1.00 47.38 162 PRO A C 1
ATOM 1275 O O . PRO A 1 162 ? 14.161 14.827 -14.938 1.00 47.38 162 PRO A O 1
ATOM 1278 N N . PRO A 1 163 ? 14.198 12.588 -14.736 1.00 46.22 163 PRO A N 1
ATOM 1279 C CA . PRO A 1 163 ? 13.926 12.411 -13.311 1.00 46.22 163 PRO A CA 1
ATOM 1280 C C . PRO A 1 163 ? 14.904 11.404 -12.675 1.00 46.22 163 PRO A C 1
ATOM 1282 O O . PRO A 1 163 ? 15.571 10.647 -13.382 1.00 46.22 163 PRO A O 1
ATOM 1285 N N . PRO A 1 164 ? 15.030 11.392 -11.334 1.00 48.00 164 PRO A N 1
ATOM 1286 C CA . PRO A 1 164 ? 15.905 10.454 -10.640 1.00 48.00 164 PRO A CA 1
ATOM 1287 C C . PRO A 1 164 ? 15.473 8.991 -10.875 1.00 48.00 164 PRO A C 1
ATOM 1289 O O . PRO A 1 164 ? 14.281 8.728 -11.050 1.00 48.00 164 PRO A O 1
ATOM 1292 N N . PRO A 1 165 ? 16.422 8.034 -10.853 1.00 51.00 165 PRO A N 1
ATOM 1293 C CA . PRO A 1 165 ? 16.124 6.607 -10.984 1.00 51.00 165 PRO A CA 1
ATOM 1294 C C . PRO A 1 165 ? 15.177 6.136 -9.869 1.00 51.00 165 PRO A C 1
ATOM 1296 O O . PRO A 1 165 ? 15.207 6.687 -8.762 1.00 51.00 165 PRO A O 1
ATOM 1299 N N . SER A 1 166 ? 14.378 5.095 -10.141 1.00 56.62 166 SER A N 1
ATOM 1300 C CA . SER A 1 166 ? 13.594 4.381 -9.119 1.00 56.62 166 SER A CA 1
ATOM 1301 C C . SER A 1 166 ? 14.446 4.101 -7.902 1.00 56.62 166 SER A C 1
ATOM 1303 O O . SER A 1 166 ? 15.540 3.560 -8.017 1.00 56.62 166 SER A O 1
ATOM 1305 N N . GLN A 1 167 ? 13.960 4.414 -6.707 1.00 65.94 167 GLN A N 1
ATOM 1306 C CA . GLN A 1 167 ? 14.800 4.200 -5.533 1.00 65.94 167 GLN A CA 1
ATOM 1307 C C . GLN A 1 167 ? 14.875 2.722 -5.159 1.00 65.94 167 GLN A C 1
ATOM 1309 O O . GLN A 1 167 ? 15.943 2.250 -4.798 1.00 65.94 167 GLN A O 1
ATOM 1314 N N . PHE A 1 168 ? 13.805 1.948 -5.310 1.00 67.25 168 PHE A N 1
ATOM 1315 C CA . PHE A 1 168 ? 13.840 0.519 -4.966 1.00 67.25 168 PHE A CA 1
ATOM 1316 C C . PHE A 1 168 ? 13.966 -0.409 -6.169 1.00 67.25 168 PHE A C 1
ATOM 1318 O O . PHE A 1 168 ? 14.486 -1.518 -6.054 1.00 67.25 168 PHE A O 1
ATOM 1325 N N . TYR A 1 169 ? 13.556 0.070 -7.338 1.00 64.75 169 TYR A N 1
ATOM 1326 C CA . TYR A 1 169 ? 13.480 -0.724 -8.556 1.00 64.75 169 TYR A CA 1
ATOM 1327 C C . TYR A 1 169 ? 14.539 -0.334 -9.604 1.00 64.75 169 TYR A C 1
ATOM 1329 O O . TYR A 1 169 ? 14.261 -0.348 -10.805 1.00 64.75 169 TYR A O 1
ATOM 1337 N N . CYS A 1 170 ? 15.728 0.092 -9.159 1.00 62.12 170 CYS A N 1
ATOM 1338 C CA . CYS A 1 170 ? 16.853 0.494 -10.024 1.00 62.12 170 CYS A CA 1
ATOM 1339 C C . CYS A 1 170 ? 17.967 -0.550 -10.128 1.00 62.12 170 CYS A C 1
ATOM 1341 O O . CYS A 1 170 ? 18.957 -0.315 -10.816 1.00 62.12 170 CYS A O 1
ATOM 1343 N N . GLY A 1 171 ? 17.845 -1.680 -9.425 1.00 62.03 171 GLY A N 1
ATOM 1344 C CA . GLY A 1 171 ? 18.890 -2.702 -9.417 1.00 62.03 171 GLY A CA 1
ATOM 1345 C C . GLY A 1 171 ? 20.110 -2.392 -8.556 1.00 62.03 171 GLY A C 1
ATOM 1346 O O . GLY A 1 171 ? 21.028 -3.206 -8.494 1.00 62.03 171 GLY A O 1
ATOM 1347 N N . ASP A 1 172 ? 20.131 -1.240 -7.885 1.00 68.12 172 ASP A N 1
ATOM 1348 C CA . ASP A 1 172 ? 21.174 -0.904 -6.924 1.00 68.12 172 ASP A CA 1
ATOM 1349 C C . ASP A 1 172 ? 20.936 -1.639 -5.600 1.00 68.12 172 ASP A C 1
ATOM 1351 O O . ASP A 1 172 ? 19.882 -1.515 -4.975 1.00 68.12 172 ASP A O 1
ATOM 1355 N N . SER A 1 173 ? 21.945 -2.379 -5.150 1.00 70.38 173 SER A N 1
ATOM 1356 C CA . SER A 1 173 ? 21.939 -3.082 -3.866 1.00 70.38 173 SER A CA 1
ATOM 1357 C C . SER A 1 173 ? 22.395 -2.202 -2.699 1.00 70.38 173 SER A C 1
ATOM 1359 O O . SER A 1 173 ? 22.258 -2.600 -1.539 1.00 70.38 173 SER A O 1
ATOM 1361 N N . LYS A 1 174 ? 22.934 -1.001 -2.965 1.00 81.69 174 LYS A N 1
ATOM 1362 C CA . LYS A 1 174 ? 23.378 -0.086 -1.907 1.00 81.69 174 LYS A CA 1
ATOM 1363 C C . LYS A 1 174 ? 22.192 0.405 -1.078 1.00 81.69 174 LYS A C 1
ATOM 1365 O O . LYS A 1 174 ? 21.125 0.651 -1.639 1.00 81.69 174 LYS A O 1
ATOM 1370 N N . PRO A 1 175 ? 22.370 0.628 0.236 1.00 84.69 175 PRO A N 1
ATOM 1371 C CA . PRO A 1 175 ? 21.300 1.144 1.075 1.00 84.69 175 PRO A CA 1
ATOM 1372 C C . PRO A 1 175 ? 20.807 2.525 0.624 1.00 84.69 175 PRO A C 1
ATOM 1374 O O . PRO A 1 175 ? 21.598 3.459 0.468 1.00 84.69 175 PRO A O 1
ATOM 1377 N N . TYR A 1 176 ? 19.493 2.668 0.474 1.00 86.25 176 TYR A N 1
ATOM 1378 C CA . TYR A 1 176 ? 18.833 3.928 0.154 1.00 86.25 176 TYR A CA 1
ATOM 1379 C C . TYR A 1 176 ? 18.592 4.766 1.415 1.00 86.25 176 TYR A C 1
ATOM 1381 O O . TYR A 1 176 ? 18.144 4.250 2.435 1.00 86.25 176 TYR A O 1
ATOM 1389 N N . GLY A 1 177 ? 18.875 6.067 1.358 1.00 88.69 177 GLY A N 1
ATOM 1390 C CA . GLY A 1 177 ? 18.531 7.015 2.418 1.00 88.69 177 GLY A CA 1
ATOM 1391 C C . GLY A 1 177 ? 17.312 7.849 2.018 1.00 88.69 177 GLY A C 1
ATOM 1392 O O . GLY A 1 177 ? 17.495 8.772 1.225 1.00 88.69 177 GLY A O 1
ATOM 1393 N N . PRO A 1 178 ? 16.105 7.582 2.550 1.00 88.88 178 PRO A N 1
ATOM 1394 C CA . PRO A 1 178 ? 14.869 8.275 2.177 1.00 88.88 178 PRO A CA 1
ATOM 1395 C C . PRO A 1 178 ? 14.787 9.658 2.850 1.00 88.88 178 PRO A C 1
ATOM 1397 O O . PRO A 1 178 ? 13.919 9.926 3.677 1.00 88.88 178 PRO A O 1
ATOM 1400 N N . THR A 1 179 ? 15.740 10.542 2.550 1.00 88.56 179 THR A N 1
ATOM 1401 C CA . THR A 1 179 ? 15.882 11.851 3.208 1.00 88.56 179 THR A CA 1
ATOM 1402 C C . THR A 1 179 ? 14.738 12.804 2.876 1.00 88.56 179 THR A C 1
ATOM 1404 O O . THR A 1 179 ? 14.273 13.509 3.768 1.00 88.56 179 THR A O 1
ATOM 1407 N N . SER A 1 180 ? 14.261 12.817 1.626 1.00 88.56 180 SER A N 1
ATOM 1408 C CA . SER A 1 180 ? 13.114 13.637 1.215 1.00 88.56 180 SER A CA 1
ATOM 1409 C C . SER A 1 180 ? 11.821 13.171 1.880 1.00 88.56 180 SER A C 1
ATOM 1411 O O . SER A 1 180 ? 11.073 14.001 2.389 1.00 88.56 180 SER A O 1
ATOM 1413 N N . PHE A 1 181 ? 11.623 11.852 1.970 1.00 91.06 181 PHE A N 1
ATOM 1414 C CA . PHE A 1 181 ? 10.498 11.239 2.671 1.00 91.06 181 PHE A CA 1
ATOM 1415 C C . PHE A 1 181 ? 10.502 11.627 4.153 1.00 91.06 181 PHE A C 1
ATOM 1417 O O . PHE A 1 181 ? 9.505 12.120 4.674 1.00 91.06 181 PHE A O 1
ATOM 1424 N N . LEU A 1 182 ? 11.649 11.458 4.825 1.00 89.94 182 LEU A N 1
ATOM 1425 C CA . LEU A 1 182 ? 11.807 11.810 6.236 1.00 89.94 182 LEU A CA 1
ATOM 1426 C C . LEU A 1 182 ? 11.525 13.299 6.476 1.00 89.94 182 LEU A C 1
ATOM 1428 O O . LEU A 1 182 ? 10.801 13.650 7.404 1.00 89.94 182 LEU A O 1
ATOM 1432 N N . TYR A 1 183 ? 12.066 14.172 5.625 1.00 89.69 183 TYR A N 1
ATOM 1433 C CA . TYR A 1 183 ? 11.839 15.611 5.721 1.00 89.69 183 TYR A CA 1
ATOM 1434 C C . TYR A 1 183 ? 10.365 15.980 5.513 1.00 89.69 183 TYR A C 1
ATOM 1436 O O . TYR A 1 183 ? 9.811 16.739 6.309 1.00 89.69 183 TYR A O 1
ATOM 1444 N N . ALA A 1 184 ? 9.714 15.416 4.489 1.00 90.12 184 ALA A N 1
ATOM 1445 C CA . ALA A 1 184 ? 8.289 15.620 4.244 1.00 90.12 184 ALA A CA 1
ATOM 1446 C C . ALA A 1 184 ? 7.457 15.202 5.462 1.00 90.12 184 ALA A C 1
ATOM 1448 O O . ALA A 1 184 ? 6.574 15.945 5.890 1.00 90.12 184 ALA A O 1
ATOM 1449 N N . MET A 1 185 ? 7.805 14.068 6.074 1.00 90.50 185 MET A N 1
ATOM 1450 C CA . MET A 1 185 ? 7.125 13.579 7.265 1.00 90.50 185 MET A CA 1
ATOM 1451 C C . MET A 1 185 ? 7.308 14.497 8.477 1.00 90.50 185 MET A C 1
ATOM 1453 O O . MET A 1 185 ? 6.340 14.806 9.164 1.00 90.50 185 MET A O 1
ATOM 1457 N N . TRP A 1 186 ? 8.524 14.986 8.730 1.00 89.31 186 TRP A N 1
ATOM 1458 C CA . TRP A 1 186 ? 8.794 15.916 9.835 1.00 89.31 186 TRP A CA 1
ATOM 1459 C C . TRP A 1 186 ? 8.063 17.249 9.698 1.00 89.31 186 TRP A C 1
ATOM 1461 O O . TRP A 1 186 ? 7.694 17.859 10.702 1.00 89.31 186 TRP A O 1
ATOM 1471 N N . MET A 1 187 ? 7.875 17.721 8.466 1.00 89.06 187 MET A N 1
ATOM 1472 C CA . MET A 1 187 ? 7.130 18.952 8.217 1.00 89.06 187 MET A CA 1
ATOM 1473 C C . MET A 1 187 ? 5.620 18.751 8.368 1.00 89.06 187 MET A C 1
ATOM 1475 O O . MET A 1 187 ? 4.938 19.675 8.812 1.00 89.06 187 MET A O 1
ATOM 1479 N N . ALA A 1 188 ? 5.110 17.562 8.034 1.00 86.50 188 ALA A N 1
ATOM 1480 C CA . ALA A 1 188 ? 3.707 17.205 8.220 1.00 86.50 188 ALA A CA 1
ATOM 1481 C C . ALA A 1 188 ? 3.360 16.974 9.702 1.00 86.50 188 ALA A C 1
ATOM 1483 O O . ALA A 1 188 ? 2.384 17.523 10.208 1.00 86.50 188 ALA A O 1
ATOM 1484 N N . GLN A 1 189 ? 4.198 16.223 10.419 1.00 86.44 189 GLN A N 1
ATOM 1485 C CA . GLN A 1 189 ? 3.965 15.793 11.797 1.00 86.44 189 GLN A CA 1
ATOM 1486 C C . GLN A 1 189 ? 5.126 16.235 12.694 1.00 86.44 189 GLN A C 1
ATOM 1488 O O . GLN A 1 189 ? 6.130 15.541 12.870 1.00 86.44 189 GLN A O 1
ATOM 1493 N N . LYS A 1 190 ? 4.997 17.437 13.271 1.00 80.19 190 LYS A N 1
ATOM 1494 C CA . LYS A 1 190 ? 6.061 18.062 14.080 1.00 80.19 190 LYS A CA 1
ATOM 1495 C C . LYS A 1 190 ? 6.391 17.288 15.359 1.00 80.19 190 LYS A C 1
ATOM 1497 O O . LYS A 1 190 ? 7.533 17.341 15.804 1.00 80.19 190 LYS A O 1
ATOM 1502 N N . ASN A 1 191 ? 5.429 16.572 15.939 1.00 79.94 191 ASN A N 1
ATOM 1503 C CA . ASN A 1 191 ? 5.638 15.691 17.098 1.00 79.94 191 ASN A CA 1
ATOM 1504 C C . ASN A 1 191 ? 6.624 14.549 16.799 1.00 79.94 191 ASN A C 1
ATOM 1506 O O . ASN A 1 191 ? 7.358 14.132 17.688 1.00 79.94 191 ASN A O 1
ATOM 1510 N N . MET A 1 192 ? 6.690 14.107 15.542 1.00 74.56 192 MET A N 1
ATOM 1511 C CA . MET A 1 192 ? 7.636 13.094 15.075 1.00 74.56 192 MET A CA 1
ATOM 1512 C C . MET A 1 192 ? 8.939 13.684 14.520 1.00 74.56 192 MET A C 1
ATOM 1514 O O . MET A 1 192 ? 9.811 12.941 14.060 1.00 74.56 192 MET A O 1
ATOM 1518 N N . SER A 1 193 ? 9.096 15.012 14.555 1.00 77.06 193 SER A N 1
ATOM 1519 C CA . SER A 1 193 ? 10.344 15.663 14.164 1.00 77.06 193 SER A CA 1
ATOM 1520 C C . SER A 1 193 ? 11.405 15.514 15.258 1.00 77.06 193 SER A C 1
ATOM 1522 O O . SER A 1 193 ? 11.141 15.716 16.442 1.00 77.06 193 SER A O 1
ATOM 1524 N N . GLY A 1 194 ? 12.624 15.141 14.863 1.00 72.56 194 GLY A N 1
ATOM 1525 C CA . GLY A 1 194 ? 13.756 14.968 15.774 1.00 72.56 194 GLY A CA 1
ATOM 1526 C C . GLY A 1 194 ? 14.467 13.623 15.629 1.00 72.56 194 GLY A C 1
ATOM 1527 O O . GLY A 1 194 ? 14.116 12.785 14.804 1.00 72.56 194 GLY A O 1
ATOM 1528 N N . TYR A 1 195 ? 15.504 13.425 16.444 1.00 75.75 195 TYR A N 1
ATOM 1529 C CA . TYR A 1 195 ? 16.376 12.241 16.401 1.00 75.75 195 TYR A CA 1
ATOM 1530 C C . TYR A 1 195 ? 15.979 11.142 17.403 1.00 75.75 195 TYR A C 1
ATOM 1532 O O . TYR A 1 195 ? 16.725 10.178 17.585 1.00 75.75 195 TYR A O 1
ATOM 1540 N N . ALA A 1 196 ? 14.832 11.278 18.072 1.00 85.06 196 ALA A N 1
ATOM 1541 C CA . ALA A 1 196 ? 14.349 10.298 19.040 1.00 85.06 196 ALA A CA 1
ATOM 1542 C C . ALA A 1 196 ? 13.775 9.049 18.353 1.00 85.06 196 ALA A C 1
ATOM 1544 O O . ALA A 1 196 ? 13.345 9.094 17.200 1.00 85.06 196 ALA A O 1
ATOM 1545 N N . GLN A 1 197 ? 13.784 7.927 19.072 1.00 87.81 197 GLN A N 1
ATOM 1546 C CA . GLN A 1 197 ? 13.035 6.736 18.673 1.00 87.81 197 GLN A CA 1
ATOM 1547 C C . GLN A 1 197 ? 11.534 7.030 18.775 1.00 87.81 197 GLN A C 1
ATOM 1549 O O . GLN A 1 197 ? 11.115 7.727 19.697 1.00 87.81 197 GLN A O 1
ATOM 1554 N N . GLN A 1 198 ? 10.756 6.508 17.829 1.00 90.75 198 GLN A N 1
ATOM 1555 C CA . GLN A 1 198 ? 9.307 6.700 17.747 1.00 90.75 198 GLN A CA 1
ATOM 1556 C C . GLN A 1 198 ? 8.601 5.353 17.614 1.00 90.75 198 GLN A C 1
ATOM 1558 O O . GLN A 1 198 ? 9.222 4.350 17.243 1.00 90.75 198 GLN A O 1
ATOM 1563 N N . ASP A 1 199 ? 7.303 5.352 17.898 1.00 93.44 199 ASP A N 1
ATOM 1564 C CA . ASP A 1 199 ? 6.443 4.196 17.690 1.00 93.44 199 ASP A CA 1
ATOM 1565 C C . ASP A 1 199 ? 6.199 3.960 16.184 1.00 93.44 199 ASP A C 1
ATOM 1567 O O . ASP A 1 199 ? 5.918 4.883 15.413 1.00 93.44 199 ASP A O 1
ATOM 1571 N N . ALA A 1 200 ? 6.354 2.711 15.737 1.00 95.12 200 ALA A N 1
ATOM 1572 C CA . ALA A 1 200 ? 6.199 2.355 14.327 1.00 95.12 200 ALA A CA 1
ATOM 1573 C C . ALA A 1 200 ? 4.732 2.376 13.868 1.00 95.12 200 ALA A C 1
ATOM 1575 O O . ALA A 1 200 ? 4.469 2.698 12.709 1.00 95.12 200 ALA A O 1
ATOM 1576 N N . HIS A 1 201 ? 3.790 2.050 14.755 1.00 94.50 201 HIS A N 1
ATOM 1577 C CA . HIS A 1 201 ? 2.358 2.113 14.472 1.00 94.50 201 HIS A CA 1
ATOM 1578 C C . HIS A 1 201 ? 1.890 3.565 14.363 1.00 94.50 201 HIS A C 1
ATOM 1580 O O . HIS A 1 201 ? 1.230 3.906 13.382 1.00 94.50 201 HIS A O 1
ATOM 1586 N N . GLU A 1 202 ? 2.340 4.453 15.257 1.00 93.81 202 GLU A N 1
ATOM 1587 C CA . GLU A 1 202 ? 2.036 5.891 15.141 1.00 93.81 202 GLU A CA 1
ATOM 1588 C C . GLU A 1 202 ? 2.545 6.461 13.806 1.00 93.81 202 GLU A C 1
ATOM 1590 O O . GLU A 1 202 ? 1.824 7.174 13.098 1.00 93.81 202 GLU A O 1
ATOM 1595 N N . PHE A 1 203 ? 3.764 6.084 13.406 1.00 94.56 203 PHE A N 1
ATOM 1596 C CA . PHE A 1 203 ? 4.314 6.467 12.108 1.00 94.56 203 PHE A CA 1
ATOM 1597 C C . PHE A 1 203 ? 3.504 5.899 10.934 1.00 94.56 203 PHE A C 1
ATOM 1599 O O . PHE A 1 203 ? 3.223 6.624 9.979 1.00 94.56 203 PHE A O 1
ATOM 1606 N N . PHE A 1 204 ? 3.105 4.626 11.002 1.00 95.75 204 PHE A N 1
ATOM 1607 C CA . PHE A 1 204 ? 2.277 3.972 9.987 1.00 95.75 204 PHE A CA 1
ATOM 1608 C C . PHE A 1 204 ? 0.965 4.725 9.764 1.00 95.75 204 PHE A C 1
ATOM 1610 O O . PHE A 1 204 ? 0.705 5.165 8.642 1.00 95.75 204 PHE A O 1
ATOM 1617 N N . ILE A 1 205 ? 0.189 4.951 10.828 1.00 94.19 205 ILE A N 1
ATOM 1618 C CA . ILE A 1 205 ? -1.095 5.662 10.753 1.00 94.19 205 ILE A CA 1
ATOM 1619 C C . ILE A 1 205 ? -0.903 7.080 10.219 1.00 94.19 205 ILE A C 1
ATOM 1621 O O . ILE A 1 205 ? -1.672 7.547 9.377 1.00 94.19 205 ILE A O 1
ATOM 1625 N N . SER A 1 206 ? 0.162 7.755 10.642 1.00 93.88 206 SER A N 1
ATOM 1626 C CA . SER A 1 206 ? 0.449 9.106 10.176 1.00 93.88 206 SER A CA 1
ATOM 1627 C C . SER A 1 206 ? 0.751 9.159 8.676 1.00 93.88 206 SER A C 1
ATOM 1629 O O . SER A 1 206 ? 0.218 10.023 7.985 1.00 93.88 206 SER A O 1
ATOM 1631 N N . VAL A 1 207 ? 1.538 8.220 8.135 1.00 94.44 207 VAL A N 1
ATOM 1632 C CA . VAL A 1 207 ? 1.779 8.151 6.682 1.00 94.44 207 VAL A CA 1
ATOM 1633 C C . VAL A 1 207 ? 0.484 7.843 5.927 1.00 94.44 207 VAL A C 1
ATOM 1635 O O . VAL A 1 207 ? 0.212 8.492 4.916 1.00 94.44 207 VAL A O 1
ATOM 1638 N N . LEU A 1 208 ? -0.339 6.905 6.416 1.00 94.44 208 LEU A N 1
ATOM 1639 C CA . LEU A 1 208 ? -1.639 6.604 5.807 1.00 94.44 208 LEU A CA 1
ATOM 1640 C C . LEU A 1 208 ? -2.526 7.856 5.737 1.00 94.44 208 LEU A C 1
ATOM 1642 O O . LEU A 1 208 ? -3.099 8.144 4.686 1.00 94.44 208 LEU A O 1
ATOM 1646 N N . ASN A 1 209 ? -2.589 8.638 6.814 1.00 91.75 209 ASN A N 1
ATOM 1647 C CA . ASN A 1 209 ? -3.363 9.876 6.856 1.00 91.75 209 ASN A CA 1
ATOM 1648 C C . ASN A 1 209 ? -2.831 10.929 5.876 1.00 91.75 209 ASN A C 1
ATOM 1650 O O . ASN A 1 209 ? -3.613 11.513 5.126 1.00 91.75 209 ASN A O 1
ATOM 1654 N N . GLU A 1 210 ? -1.513 11.133 5.807 1.00 92.00 210 GLU A N 1
ATOM 1655 C CA . GLU A 1 210 ? -0.919 12.089 4.862 1.00 92.00 210 GLU A CA 1
ATOM 1656 C C . GLU A 1 210 ? -1.160 11.686 3.399 1.00 92.00 210 GLU A C 1
ATOM 1658 O O . GLU A 1 210 ? -1.503 12.525 2.559 1.00 92.00 210 GLU A O 1
ATOM 1663 N N . VAL A 1 211 ? -1.045 10.393 3.073 1.00 91.31 211 VAL A N 1
ATOM 1664 C CA . VAL A 1 211 ? -1.373 9.889 1.730 1.00 91.31 211 VAL A CA 1
ATOM 1665 C C . VAL A 1 211 ? -2.870 10.022 1.462 1.00 91.31 211 VAL A C 1
ATOM 1667 O O . VAL A 1 211 ? -3.255 10.428 0.369 1.00 91.31 211 VAL A O 1
ATOM 1670 N N . HIS A 1 212 ? -3.733 9.744 2.440 1.00 90.00 212 HIS A N 1
ATOM 1671 C CA . HIS A 1 212 ? -5.170 9.954 2.296 1.00 90.00 212 HIS A CA 1
ATOM 1672 C C . HIS A 1 212 ? -5.488 11.420 1.982 1.00 90.00 212 HIS A C 1
ATOM 1674 O O . HIS A 1 212 ? -6.161 11.669 0.985 1.00 90.00 212 HIS A O 1
ATOM 1680 N N . ILE A 1 213 ? -4.957 12.381 2.744 1.00 86.25 213 ILE A N 1
ATOM 1681 C CA . ILE A 1 213 ? -5.192 13.823 2.547 1.00 86.25 213 ILE A CA 1
ATOM 1682 C C . ILE A 1 213 ? -4.746 14.279 1.151 1.00 86.25 213 ILE A C 1
ATOM 1684 O O . ILE A 1 213 ? -5.395 15.123 0.536 1.00 86.25 213 ILE A O 1
ATOM 1688 N N . LYS A 1 214 ? -3.639 13.732 0.638 1.00 83.38 214 LYS A N 1
ATOM 1689 C CA . LYS A 1 214 ? -3.047 14.157 -0.641 1.00 83.38 214 LYS A CA 1
ATOM 1690 C C . LYS A 1 214 ? -3.536 13.389 -1.868 1.00 83.38 214 LYS A C 1
ATOM 1692 O O . LYS A 1 214 ? -3.475 13.926 -2.971 1.00 83.38 214 LYS A O 1
ATOM 1697 N N . CYS A 1 215 ? -4.036 12.168 -1.693 1.00 76.19 215 CYS A N 1
ATOM 1698 C CA . CYS A 1 215 ? -4.519 11.311 -2.780 1.00 76.19 215 CYS A CA 1
ATOM 1699 C C . CYS A 1 215 ? -6.051 11.188 -2.828 1.00 76.19 215 CYS A C 1
ATOM 1701 O O . CYS A 1 215 ? -6.585 10.561 -3.743 1.00 76.19 215 CYS A O 1
ATOM 1703 N N . SER A 1 216 ? -6.789 11.764 -1.874 1.00 75.88 216 SER A N 1
ATOM 1704 C CA . SER A 1 216 ? -8.245 11.880 -1.971 1.00 75.88 216 SER A CA 1
ATOM 1705 C C . SER A 1 216 ? -8.604 13.009 -2.944 1.00 75.88 216 SER A C 1
ATOM 1707 O O . SER A 1 216 ? -8.513 14.192 -2.640 1.00 75.88 216 SER A O 1
ATOM 1709 N N . GLY A 1 217 ? -9.031 12.646 -4.157 1.00 59.59 217 GLY A N 1
ATOM 1710 C CA . GLY A 1 217 ? -9.464 13.597 -5.195 1.00 59.59 217 GLY A CA 1
ATOM 1711 C C . GLY A 1 217 ? -10.740 14.388 -4.859 1.00 59.59 217 GLY A C 1
ATOM 1712 O O . GLY A 1 217 ? -11.283 15.076 -5.717 1.00 59.59 217 GLY A O 1
ATOM 1713 N N . SER A 1 218 ? -11.262 14.285 -3.636 1.00 51.91 218 SER A N 1
ATOM 1714 C CA . SER A 1 218 ? -12.437 15.010 -3.158 1.00 51.91 218 SER A CA 1
ATOM 1715 C C . SER A 1 218 ? -12.233 15.403 -1.703 1.00 51.91 218 SER A C 1
ATOM 1717 O O . SER A 1 218 ? -11.875 14.577 -0.872 1.00 51.91 218 SER A O 1
ATOM 1719 N N . ARG A 1 219 ? -12.500 16.677 -1.398 1.00 51.31 219 ARG A N 1
ATOM 1720 C CA . ARG A 1 219 ? -12.417 17.298 -0.060 1.00 51.31 219 ARG A CA 1
ATOM 1721 C C . ARG A 1 219 ? -13.518 16.804 0.898 1.00 51.31 219 ARG A C 1
ATOM 1723 O O . ARG A 1 219 ? -13.857 17.499 1.852 1.00 51.31 219 ARG A O 1
ATOM 1730 N N . SER A 1 220 ? -14.131 15.660 0.604 1.00 46.97 220 SER A N 1
ATOM 1731 C CA . SER A 1 220 ? -15.127 15.024 1.456 1.00 46.97 220 SER A CA 1
ATOM 1732 C C . SER A 1 220 ? -14.392 14.351 2.610 1.00 46.97 220 SER A C 1
ATOM 1734 O O . SER A 1 220 ? -13.740 13.327 2.424 1.00 46.97 220 SER A O 1
ATOM 1736 N N . HIS A 1 221 ? -14.490 14.958 3.790 1.00 53.84 221 HIS A N 1
ATOM 1737 C CA . HIS A 1 221 ? -14.009 14.392 5.051 1.00 53.84 221 HIS A CA 1
ATOM 1738 C C . HIS A 1 221 ? -14.854 13.198 5.534 1.00 53.84 221 HIS A C 1
ATOM 1740 O O . HIS A 1 221 ? -14.510 12.592 6.544 1.00 53.84 221 HIS A O 1
ATOM 1746 N N . ASP A 1 222 ? -15.931 12.851 4.821 1.00 55.94 222 ASP A N 1
ATOM 1747 C CA . ASP A 1 222 ? -16.717 11.656 5.109 1.00 55.94 222 ASP A CA 1
ATOM 1748 C C . ASP A 1 222 ? -15.940 10.405 4.695 1.00 55.94 222 ASP A C 1
ATOM 1750 O O . ASP A 1 222 ? -15.731 10.105 3.516 1.00 55.94 222 ASP A O 1
ATOM 1754 N N . THR A 1 223 ? -15.500 9.671 5.713 1.00 60.53 223 THR A N 1
ATOM 1755 C CA . THR A 1 223 ? -14.751 8.416 5.607 1.00 60.53 223 THR A CA 1
ATOM 1756 C C . THR A 1 223 ? -15.579 7.283 4.999 1.00 60.53 223 THR A C 1
ATOM 1758 O O . THR A 1 223 ? -15.003 6.319 4.504 1.00 60.53 223 THR A O 1
ATOM 1761 N N . SER A 1 224 ? -16.912 7.404 4.976 1.00 64.00 224 SER A N 1
ATOM 1762 C CA . SER A 1 224 ? -17.827 6.345 4.536 1.00 64.00 224 SER A CA 1
ATOM 1763 C C . SER A 1 224 ? -17.801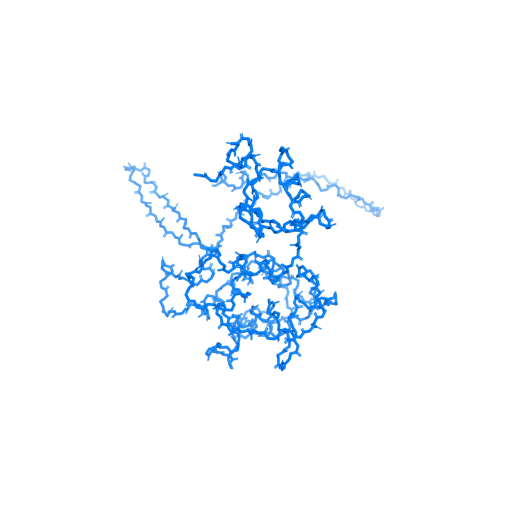 6.061 3.031 1.00 64.00 224 SER A C 1
ATOM 1765 O O . SER A 1 224 ? -18.094 4.936 2.646 1.00 64.00 224 SER A O 1
ATOM 1767 N N . ASP A 1 225 ? -17.417 7.034 2.193 1.00 71.69 225 ASP A N 1
ATOM 1768 C CA . ASP A 1 225 ? -17.382 6.895 0.721 1.00 71.69 225 ASP A CA 1
ATOM 1769 C C . ASP A 1 225 ? -16.017 7.266 0.105 1.00 71.69 225 ASP A C 1
ATOM 1771 O O . ASP A 1 225 ? -15.892 7.540 -1.097 1.00 71.69 225 ASP A O 1
ATOM 1775 N N . CYS A 1 226 ? -14.949 7.284 0.910 1.00 81.75 226 CYS A N 1
ATOM 1776 C CA . CYS A 1 226 ? -13.630 7.661 0.418 1.00 81.75 226 CYS A CA 1
ATOM 1777 C C . CYS A 1 226 ? -13.050 6.607 -0.541 1.00 81.75 226 CYS A C 1
ATOM 1779 O O . CYS A 1 226 ? -12.797 5.465 -0.171 1.00 81.75 226 CYS A O 1
ATOM 1781 N N . ARG A 1 227 ? -12.739 7.021 -1.776 1.00 82.94 227 ARG A N 1
ATOM 1782 C CA . ARG A 1 227 ? -12.111 6.164 -2.800 1.00 82.94 227 ARG A CA 1
ATOM 1783 C C . ARG A 1 227 ? -10.594 6.332 -2.906 1.00 82.94 227 ARG A C 1
ATOM 1785 O O . ARG A 1 227 ? -10.032 6.002 -3.947 1.00 82.94 227 ARG A O 1
ATOM 1792 N N . CYS A 1 228 ? -9.911 6.872 -1.897 1.00 86.88 228 CYS A N 1
ATOM 1793 C CA . CYS A 1 228 ? -8.447 6.942 -1.946 1.00 86.88 228 CYS A CA 1
ATOM 1794 C C . CYS A 1 228 ? -7.822 5.550 -1.756 1.00 86.88 228 CYS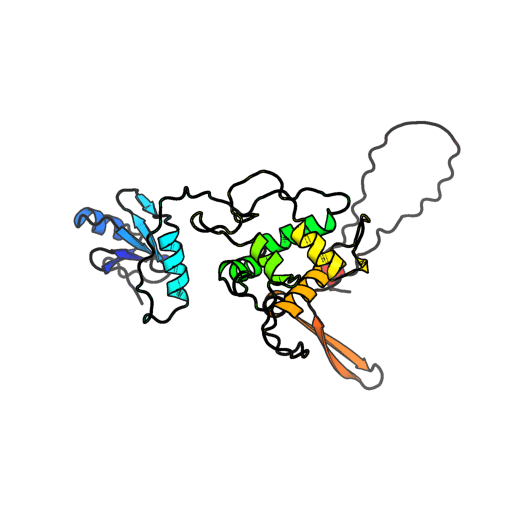 A C 1
ATOM 1796 O O . CYS A 1 228 ? -8.445 4.652 -1.190 1.00 86.88 228 CYS A O 1
ATOM 1798 N N . ILE A 1 229 ? -6.565 5.387 -2.177 1.00 88.50 229 ILE A N 1
ATOM 1799 C CA . ILE A 1 229 ? -5.853 4.106 -2.060 1.00 88.50 229 ILE A CA 1
ATOM 1800 C C . ILE A 1 229 ? -5.800 3.578 -0.622 1.00 88.50 229 ILE A C 1
ATOM 1802 O O . ILE A 1 229 ? -5.907 2.380 -0.398 1.00 88.50 229 ILE A O 1
ATOM 1806 N N . ILE A 1 230 ? -5.696 4.472 0.360 1.00 92.88 230 ILE A N 1
ATOM 1807 C CA . ILE A 1 230 ? -5.602 4.101 1.772 1.00 92.88 230 ILE A CA 1
ATOM 1808 C C . ILE A 1 230 ? -6.887 3.431 2.248 1.00 92.88 230 ILE A C 1
ATOM 1810 O O . ILE A 1 230 ? -6.827 2.331 2.786 1.00 92.88 230 ILE A O 1
ATOM 1814 N N . HIS A 1 231 ? -8.048 4.034 1.979 1.00 89.50 231 HIS A N 1
ATOM 1815 C CA . HIS A 1 231 ? -9.323 3.434 2.364 1.00 89.50 231 HIS A CA 1
ATOM 1816 C C . HIS A 1 231 ? -9.656 2.190 1.528 1.00 89.50 231 HIS A C 1
ATOM 1818 O O . HIS A 1 231 ? -10.230 1.248 2.057 1.00 89.50 231 HIS A O 1
ATOM 1824 N N . GLN A 1 232 ? -9.230 2.122 0.262 1.00 88.81 232 GLN A N 1
ATOM 1825 C CA . GLN A 1 232 ? -9.410 0.912 -0.551 1.00 88.81 232 GLN A CA 1
ATOM 1826 C C . GLN A 1 232 ? -8.595 -0.291 -0.048 1.00 88.81 232 GLN A C 1
ATOM 1828 O O . GLN A 1 232 ? -9.007 -1.427 -0.260 1.00 88.81 232 GLN A O 1
ATOM 1833 N N . VAL A 1 233 ? -7.431 -0.053 0.568 1.00 90.25 233 VAL A N 1
ATOM 1834 C CA . VAL A 1 233 ? -6.505 -1.119 0.986 1.00 90.25 233 VAL A CA 1
ATOM 1835 C C . VAL A 1 233 ? -6.663 -1.486 2.457 1.00 90.25 233 VAL A C 1
ATOM 1837 O O . VAL A 1 233 ? -6.591 -2.664 2.793 1.00 90.25 233 VAL A O 1
ATOM 1840 N N . PHE A 1 234 ? -6.839 -0.493 3.328 1.00 93.12 234 PHE A N 1
ATOM 1841 C CA . PHE A 1 234 ? -6.752 -0.677 4.778 1.00 93.12 234 PHE A CA 1
ATOM 1842 C C . PHE A 1 234 ? -8.081 -0.474 5.509 1.00 93.12 234 PHE A C 1
ATOM 1844 O O . PHE A 1 234 ? -8.182 -0.864 6.667 1.00 93.12 234 PHE A O 1
ATOM 1851 N N . SER A 1 235 ? -9.100 0.127 4.881 1.00 91.38 235 SER A N 1
ATOM 1852 C CA . SER A 1 235 ? -10.345 0.417 5.597 1.00 91.38 235 SER A CA 1
ATOM 1853 C C . SER A 1 235 ? -11.172 -0.838 5.853 1.00 91.38 235 SER A C 1
ATOM 1855 O O . SER A 1 235 ? -11.438 -1.630 4.950 1.00 91.38 235 SER A O 1
ATOM 1857 N N . GLY A 1 236 ? -11.628 -0.967 7.094 1.00 90.81 236 GLY A N 1
ATOM 1858 C CA . GLY A 1 236 ? -12.677 -1.881 7.524 1.00 90.81 236 GLY A CA 1
ATOM 1859 C C . GLY A 1 236 ? -13.718 -1.156 8.376 1.00 90.81 236 GLY A C 1
ATOM 1860 O O . GLY A 1 236 ? -13.630 0.052 8.603 1.00 90.81 236 GLY A O 1
ATOM 1861 N N . VAL A 1 237 ? -14.706 -1.903 8.866 1.00 90.94 237 VAL A N 1
ATOM 1862 C CA . VAL A 1 237 ? -15.745 -1.396 9.773 1.00 90.94 237 VAL A CA 1
ATOM 1863 C C . VAL A 1 237 ? -15.836 -2.321 10.980 1.00 90.94 237 VAL A C 1
ATOM 1865 O O . VAL A 1 237 ? -16.052 -3.522 10.823 1.00 90.94 237 VAL A O 1
ATOM 1868 N N . LEU A 1 238 ? -15.697 -1.753 12.176 1.00 91.88 238 LEU A N 1
ATOM 1869 C CA . LEU A 1 238 ? -15.933 -2.420 13.448 1.00 91.88 238 LEU A CA 1
ATOM 1870 C C . LEU A 1 238 ? -17.385 -2.184 13.875 1.00 91.88 238 LEU A C 1
ATOM 1872 O O . LEU A 1 238 ? -17.842 -1.044 13.917 1.00 91.88 238 LEU A O 1
ATOM 1876 N N . GLN A 1 239 ? -18.119 -3.249 14.192 1.00 93.00 239 GLN A N 1
ATOM 1877 C CA . GLN A 1 239 ? -19.468 -3.145 14.748 1.00 93.00 239 GLN A CA 1
ATOM 1878 C C . GLN A 1 239 ? -19.419 -3.429 16.252 1.00 93.00 239 GLN A C 1
ATOM 1880 O O . GLN A 1 239 ? -19.130 -4.552 16.656 1.00 93.00 239 GLN A O 1
ATOM 1885 N N . SER A 1 240 ? -19.700 -2.413 17.068 1.00 91.25 240 SER A N 1
ATOM 1886 C CA . SER A 1 240 ? -19.771 -2.514 18.527 1.00 91.25 240 SER A CA 1
ATOM 1887 C C . SER A 1 240 ? -21.225 -2.621 18.973 1.00 91.25 240 SER A C 1
ATOM 1889 O O . SER A 1 240 ? -22.038 -1.755 18.652 1.00 91.25 240 SER A O 1
ATOM 1891 N N . GLU A 1 241 ? -21.567 -3.681 19.703 1.00 94.88 241 GLU A N 1
ATOM 1892 C CA . GLU A 1 241 ? -22.927 -3.936 20.178 1.00 94.88 241 GLU A CA 1
ATOM 1893 C C . GLU A 1 241 ? -23.007 -3.828 21.701 1.00 94.88 241 GLU A C 1
ATOM 1895 O O . GLU A 1 241 ? -22.343 -4.550 22.443 1.00 94.88 241 GLU A O 1
ATOM 1900 N N . LEU A 1 242 ? -23.869 -2.935 22.182 1.00 93.44 242 LEU A N 1
ATOM 1901 C CA . LEU A 1 242 ? -24.163 -2.760 23.597 1.00 93.44 242 LEU A CA 1
ATOM 1902 C C . LEU A 1 242 ? -25.518 -3.382 23.909 1.00 93.44 242 LEU A C 1
ATOM 1904 O O . LEU A 1 242 ? -26.560 -2.872 23.495 1.00 93.44 242 LEU A O 1
ATOM 1908 N N . THR A 1 243 ? -25.504 -4.467 24.679 1.00 96.00 243 THR A N 1
ATOM 1909 C CA . THR A 1 243 ? -26.726 -5.126 25.150 1.00 96.00 243 THR A CA 1
ATOM 1910 C C . THR A 1 243 ? -27.082 -4.635 26.549 1.00 96.00 243 THR A C 1
ATOM 1912 O O . THR A 1 243 ? -26.330 -4.825 27.507 1.00 96.00 243 THR A O 1
ATOM 1915 N N . CYS A 1 244 ? -28.254 -4.019 26.703 1.00 94.69 244 CYS A N 1
ATOM 1916 C CA . CYS A 1 244 ? -28.760 -3.630 28.013 1.00 94.69 244 CYS A CA 1
ATOM 1917 C C . CYS A 1 244 ? -29.167 -4.870 28.819 1.00 94.69 244 CYS A C 1
ATOM 1919 O O . CYS A 1 244 ? -30.157 -5.527 28.506 1.00 94.69 244 CYS A O 1
ATOM 1921 N N . LEU A 1 245 ? -28.472 -5.138 29.926 1.00 95.00 245 LEU A N 1
ATOM 1922 C CA . LEU A 1 245 ? -28.733 -6.306 30.781 1.00 95.00 245 LEU A CA 1
ATOM 1923 C C . LEU A 1 245 ? -30.095 -6.280 31.501 1.00 95.00 245 LEU A C 1
ATOM 1925 O O . LEU A 1 245 ? -30.504 -7.291 32.062 1.00 95.00 245 LEU A O 1
ATOM 1929 N N . LYS A 1 246 ? -30.797 -5.137 31.518 1.00 95.69 246 LYS A N 1
ATOM 1930 C CA . LYS A 1 246 ? -32.121 -5.014 32.154 1.00 95.69 246 LYS A CA 1
ATOM 1931 C C . LYS A 1 246 ? -33.282 -5.276 31.198 1.00 95.69 246 LYS A C 1
ATOM 1933 O O . LYS A 1 246 ? -34.244 -5.919 31.597 1.00 95.69 246 LYS A O 1
ATOM 1938 N N . CYS A 1 247 ? -33.228 -4.741 29.978 1.00 94.62 247 CYS A N 1
ATOM 1939 C CA . CYS A 1 247 ? -34.332 -4.834 29.014 1.00 94.62 247 CYS A CA 1
ATOM 1940 C C . CYS A 1 247 ? -34.018 -5.689 27.780 1.00 94.62 247 CYS A C 1
ATOM 1942 O O . CYS A 1 247 ? -34.908 -5.906 26.966 1.00 94.62 247 CYS A O 1
ATOM 1944 N N . GLY A 1 248 ? -32.775 -6.150 27.615 1.00 93.19 248 GLY A N 1
ATOM 1945 C CA . GLY A 1 248 ? -32.342 -6.944 26.463 1.00 93.19 248 GLY A CA 1
ATOM 1946 C C . GLY A 1 248 ? -32.188 -6.154 25.160 1.00 93.19 248 GLY A C 1
ATOM 1947 O O . GLY A 1 248 ? -31.849 -6.747 24.143 1.00 93.19 248 GLY A O 1
ATOM 1948 N N . ASN A 1 249 ? -32.419 -4.835 25.161 1.00 94.81 249 ASN A N 1
ATOM 1949 C CA . ASN A 1 249 ? -32.242 -4.015 23.964 1.00 94.81 249 ASN A CA 1
ATOM 1950 C C . ASN A 1 249 ? -30.767 -3.966 23.552 1.00 94.81 249 ASN A C 1
ATOM 1952 O O . ASN A 1 249 ? -29.907 -3.691 24.394 1.00 94.81 249 ASN A O 1
ATOM 1956 N N . VAL A 1 250 ? -30.504 -4.176 22.264 1.00 94.69 250 VAL A N 1
ATOM 1957 C CA . VAL A 1 250 ? -29.166 -4.109 21.670 1.00 94.69 250 VAL A CA 1
ATOM 1958 C C . VAL A 1 250 ? -29.047 -2.827 20.856 1.00 94.69 250 VAL A C 1
ATOM 1960 O O . VAL A 1 250 ? -29.881 -2.553 19.994 1.00 94.69 250 VAL A O 1
ATOM 1963 N N . SER A 1 251 ? -28.008 -2.045 21.129 1.00 93.62 251 SER A N 1
ATOM 1964 C CA . SER A 1 251 ? -27.637 -0.869 20.342 1.00 93.62 251 SER A CA 1
ATOM 1965 C C . SER A 1 251 ? -26.326 -1.150 19.621 1.00 93.62 251 SER A C 1
ATOM 1967 O O . SER A 1 251 ? -25.347 -1.496 20.276 1.00 93.62 251 SER A O 1
ATOM 1969 N N . ALA A 1 252 ? -26.296 -0.987 18.299 1.00 94.25 252 ALA A N 1
ATOM 1970 C CA . ALA A 1 252 ? -25.099 -1.196 17.489 1.00 94.25 252 ALA A CA 1
ATOM 1971 C C . ALA A 1 252 ? -24.520 0.143 17.004 1.00 94.25 252 ALA A C 1
ATOM 1973 O O . ALA A 1 252 ? -25.248 0.969 16.451 1.00 94.25 252 ALA A O 1
ATOM 1974 N N . ALA A 1 253 ? -23.215 0.335 17.182 1.00 92.88 253 ALA A N 1
ATOM 1975 C CA . ALA A 1 253 ? -22.420 1.398 16.574 1.00 92.88 253 ALA A CA 1
ATOM 1976 C C . ALA A 1 253 ? -21.496 0.791 15.507 1.00 92.88 253 ALA A C 1
ATOM 1978 O O . ALA A 1 253 ? -21.050 -0.347 15.649 1.00 92.88 253 ALA A O 1
ATOM 1979 N N . ARG A 1 254 ? -21.248 1.523 14.417 1.00 91.44 254 ARG A N 1
ATOM 1980 C CA . ARG A 1 254 ? -20.372 1.094 13.318 1.00 91.44 254 ARG A CA 1
ATOM 1981 C C . ARG A 1 254 ? -19.277 2.126 13.124 1.00 91.44 254 ARG A C 1
ATOM 1983 O O . ARG A 1 254 ? -19.563 3.224 12.654 1.00 91.44 254 ARG A O 1
ATOM 1990 N N . ASP A 1 255 ? -18.052 1.739 13.441 1.00 89.12 255 ASP A N 1
ATOM 1991 C CA . ASP A 1 255 ? -16.896 2.624 13.457 1.00 89.12 255 ASP A CA 1
ATOM 1992 C C . ASP A 1 255 ? -15.904 2.201 12.361 1.00 89.12 255 ASP A C 1
ATOM 1994 O O . ASP A 1 255 ? -15.504 1.034 12.312 1.00 89.12 255 ASP A O 1
ATOM 1998 N N . PRO A 1 256 ? -15.513 3.098 11.440 1.00 90.12 256 PRO A N 1
ATOM 1999 C CA . PRO A 1 256 ? -14.496 2.790 10.444 1.00 90.12 256 PRO A CA 1
ATOM 2000 C C . PRO A 1 256 ? -13.127 2.636 11.115 1.00 90.12 256 PRO A C 1
ATOM 2002 O O . PRO A 1 256 ? -12.764 3.412 11.998 1.00 90.12 256 PRO A O 1
ATOM 2005 N N . ILE A 1 257 ? -12.353 1.656 10.661 1.00 92.31 257 ILE A N 1
ATOM 2006 C CA . ILE A 1 257 ? -11.016 1.350 11.181 1.00 92.31 257 ILE A CA 1
ATOM 2007 C C . ILE A 1 257 ? -10.014 1.205 10.033 1.00 92.31 257 ILE A C 1
ATOM 2009 O O . ILE A 1 257 ? -10.402 0.864 8.915 1.00 92.31 257 ILE A O 1
ATOM 2013 N N . LEU A 1 258 ? -8.732 1.459 10.304 1.00 92.19 258 LEU A N 1
ATOM 2014 C CA . LEU A 1 258 ? -7.614 1.173 9.386 1.00 92.19 258 LEU A CA 1
ATOM 2015 C C . LEU A 1 258 ? -6.722 0.028 9.892 1.00 92.19 258 LEU A C 1
ATOM 2017 O O . LEU A 1 258 ? -5.893 -0.503 9.155 1.00 92.19 258 LEU A O 1
ATOM 2021 N N . ASP A 1 259 ? -6.890 -0.336 11.159 1.00 93.56 259 ASP A N 1
ATOM 2022 C CA . ASP A 1 259 ? -6.115 -1.331 11.874 1.00 93.56 259 ASP A CA 1
ATOM 2023 C C . ASP A 1 259 ? -6.928 -1.894 13.049 1.00 93.56 259 ASP A C 1
ATOM 2025 O O . ASP A 1 259 ? -7.961 -1.346 13.437 1.00 93.56 259 ASP A O 1
ATOM 2029 N N . ILE A 1 260 ? -6.460 -3.012 13.602 1.00 91.19 260 ILE A N 1
ATOM 2030 C CA . ILE A 1 260 ? -7.029 -3.638 14.796 1.00 91.19 260 ILE A CA 1
ATOM 2031 C C . ILE A 1 260 ? -5.904 -3.762 15.819 1.00 91.19 260 ILE A C 1
ATOM 2033 O O . ILE A 1 260 ? -4.938 -4.496 15.605 1.00 91.19 260 ILE A O 1
ATOM 2037 N N . SER A 1 261 ? -6.038 -3.051 16.935 1.00 90.19 261 SER A N 1
ATOM 2038 C CA . SER A 1 261 ? -5.132 -3.171 18.078 1.00 90.19 261 SER A CA 1
ATOM 2039 C C . SER A 1 261 ? -5.573 -4.333 18.969 1.00 90.19 261 SER A C 1
ATOM 2041 O O . SER A 1 261 ? -6.740 -4.408 19.343 1.00 90.19 261 SER A O 1
ATOM 2043 N N . LEU A 1 262 ? -4.649 -5.242 19.300 1.00 88.94 262 LEU A N 1
ATOM 2044 C CA . LEU A 1 262 ? -4.925 -6.444 20.097 1.00 88.94 262 LEU A CA 1
ATOM 2045 C C . LEU A 1 262 ? -4.170 -6.414 21.428 1.00 88.94 262 LEU A C 1
ATOM 2047 O O . LEU A 1 262 ? -2.952 -6.220 21.456 1.00 88.94 262 LEU A O 1
ATOM 2051 N N . ASP A 1 263 ? -4.876 -6.688 22.524 1.00 85.56 263 ASP A N 1
ATOM 2052 C CA . ASP A 1 263 ? -4.283 -6.755 23.858 1.00 85.56 263 ASP A CA 1
ATOM 2053 C C . ASP A 1 263 ? -3.515 -8.065 24.074 1.00 85.56 263 ASP A C 1
ATOM 2055 O O . ASP A 1 263 ? -4.082 -9.161 24.083 1.00 85.56 263 ASP A O 1
ATOM 2059 N N . LEU A 1 264 ? -2.212 -7.958 24.338 1.00 83.06 264 LEU A N 1
ATOM 2060 C CA . LEU A 1 264 ? -1.364 -9.110 24.648 1.00 83.06 264 LEU A CA 1
ATOM 2061 C C . LEU A 1 264 ? -1.404 -9.450 26.147 1.00 83.06 264 LEU A C 1
ATOM 2063 O O . LEU A 1 264 ? -1.385 -8.571 27.013 1.00 83.06 264 LEU A O 1
ATOM 2067 N N . LYS A 1 265 ? -1.402 -10.748 26.488 1.00 76.88 265 LYS A N 1
ATOM 2068 C CA . LYS A 1 265 ? -1.241 -11.197 27.884 1.00 76.88 265 LYS A CA 1
ATOM 2069 C C . LYS A 1 265 ? 0.136 -10.768 28.403 1.00 76.88 265 LYS A C 1
ATOM 2071 O O . LYS A 1 265 ? 1.155 -11.077 27.789 1.00 76.88 265 LYS A O 1
ATOM 2076 N N . SER A 1 266 ? 0.191 -10.117 29.566 1.00 70.12 266 SER A N 1
ATOM 2077 C CA . SER A 1 266 ? 1.472 -9.920 30.244 1.00 70.12 266 SER A CA 1
ATOM 2078 C C . SER A 1 266 ? 1.985 -11.275 30.757 1.00 70.12 266 SER A C 1
ATOM 2080 O O . SER A 1 266 ? 1.212 -12.036 31.351 1.00 70.12 266 SER A O 1
ATOM 2082 N N . PRO A 1 267 ? 3.267 -11.623 30.540 1.00 62.34 267 PRO A N 1
ATOM 2083 C CA . PRO A 1 267 ? 3.825 -12.839 31.109 1.00 62.34 267 PRO A CA 1
ATOM 2084 C C . PRO A 1 267 ? 3.738 -12.742 32.633 1.00 62.34 267 PRO A C 1
ATOM 2086 O O . PRO A 1 267 ? 4.284 -11.822 33.251 1.00 62.34 267 PRO A O 1
ATOM 2089 N N . VAL A 1 268 ? 3.024 -13.688 33.246 1.00 55.03 268 VAL A N 1
ATOM 2090 C CA . VAL A 1 268 ? 2.875 -13.778 34.700 1.00 55.03 268 VAL A CA 1
ATOM 2091 C C . VAL A 1 268 ? 4.267 -13.967 35.303 1.00 55.03 268 VAL A C 1
ATOM 2093 O O . VAL A 1 268 ? 4.836 -15.055 35.258 1.00 55.03 268 VAL A O 1
ATOM 2096 N N . LYS A 1 269 ? 4.842 -12.906 35.880 1.00 50.12 269 LYS A N 1
ATOM 2097 C CA . LYS A 1 269 ? 6.076 -13.013 36.663 1.00 50.12 269 LYS A CA 1
ATOM 2098 C C . LYS A 1 269 ? 5.760 -13.821 37.919 1.00 50.12 269 LYS A C 1
ATOM 2100 O O . LYS A 1 269 ? 5.230 -13.286 38.890 1.00 50.12 269 LYS A O 1
ATOM 2105 N N . SER A 1 270 ? 6.083 -15.111 37.918 1.00 41.00 270 SER A N 1
ATOM 2106 C CA . SER A 1 270 ? 6.026 -15.939 39.121 1.00 41.00 270 SER A CA 1
ATOM 2107 C C . SER A 1 270 ? 6.965 -15.353 40.179 1.00 41.00 270 SER A C 1
ATOM 2109 O O . SER A 1 270 ? 8.189 -15.453 40.076 1.00 41.00 270 SER A O 1
ATOM 2111 N N . ALA A 1 271 ? 6.390 -14.709 41.193 1.00 46.06 271 ALA A N 1
ATOM 2112 C CA . ALA A 1 271 ? 7.109 -14.141 42.319 1.00 46.06 271 ALA A CA 1
ATOM 2113 C C . ALA A 1 271 ? 7.702 -15.256 43.199 1.00 46.06 271 ALA A C 1
ATOM 2115 O O . ALA A 1 271 ? 7.106 -15.665 44.194 1.00 46.06 271 ALA A O 1
ATOM 2116 N N . LYS A 1 272 ? 8.908 -15.741 42.881 1.00 42.09 272 LYS A N 1
ATOM 2117 C CA . LYS A 1 272 ? 9.725 -16.471 43.861 1.00 42.09 272 LYS A CA 1
ATOM 2118 C C . LYS A 1 272 ? 10.451 -15.468 44.755 1.00 42.09 272 LYS A C 1
ATOM 2120 O O . LYS A 1 272 ? 11.545 -14.999 44.457 1.00 42.09 272 LYS A O 1
ATOM 2125 N N . LYS A 1 273 ? 9.823 -15.163 45.891 1.00 44.38 273 LYS A N 1
ATOM 2126 C CA . LYS A 1 273 ? 10.453 -14.537 47.061 1.00 44.38 273 LYS A CA 1
ATOM 2127 C C . LYS A 1 273 ? 11.498 -15.523 47.614 1.00 44.38 273 LYS A C 1
ATOM 2129 O O . LYS A 1 273 ? 11.175 -16.405 48.400 1.00 44.38 273 LYS A O 1
ATOM 2134 N N . GLY A 1 274 ? 12.741 -15.411 47.152 1.00 37.88 274 GLY A N 1
ATOM 2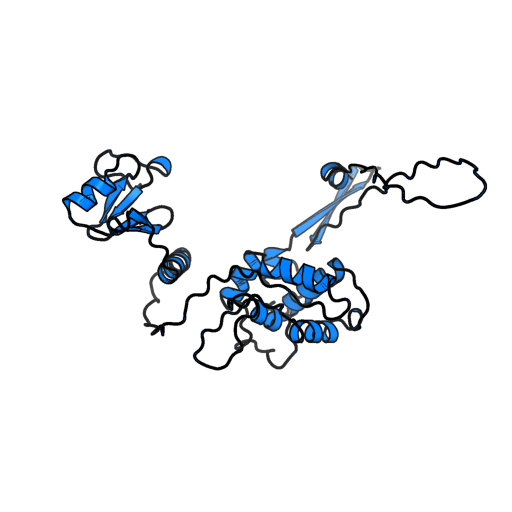135 C CA . GLY A 1 274 ? 13.870 -16.242 47.576 1.00 37.88 274 GLY A CA 1
ATOM 2136 C C . GLY A 1 274 ? 15.068 -15.374 47.943 1.00 37.88 274 GLY A C 1
ATOM 2137 O O . GLY A 1 274 ? 15.842 -14.966 47.089 1.00 37.88 274 GLY A O 1
ATOM 2138 N N . LYS A 1 275 ? 15.189 -15.068 49.232 1.00 43.72 275 LYS A N 1
ATOM 2139 C CA . LYS A 1 275 ? 16.288 -14.338 49.874 1.00 43.72 275 LYS A CA 1
ATOM 2140 C C . LYS A 1 275 ? 17.645 -14.990 49.547 1.00 43.72 275 LYS A C 1
ATOM 2142 O O . LYS A 1 275 ? 17.869 -16.122 49.967 1.00 43.72 275 LYS A O 1
ATOM 2147 N N . LYS A 1 276 ? 18.582 -14.281 48.900 1.00 35.28 276 LYS A N 1
ATOM 2148 C CA . LYS A 1 276 ? 20.009 -14.653 48.941 1.00 35.28 276 LYS A CA 1
ATOM 2149 C C . LYS A 1 276 ? 20.934 -13.431 48.914 1.00 35.28 276 LYS A C 1
ATOM 2151 O O . LYS A 1 276 ? 20.836 -12.573 48.047 1.00 35.28 276 LYS A O 1
ATOM 2156 N N . LYS A 1 277 ? 21.786 -13.370 49.942 1.00 36.03 277 LYS A N 1
ATOM 2157 C CA . LYS A 1 277 ? 22.937 -12.474 50.107 1.00 36.03 277 LYS A CA 1
ATOM 2158 C C . LYS A 1 277 ? 24.004 -12.789 49.048 1.00 36.03 277 LYS A C 1
ATOM 2160 O O . LYS A 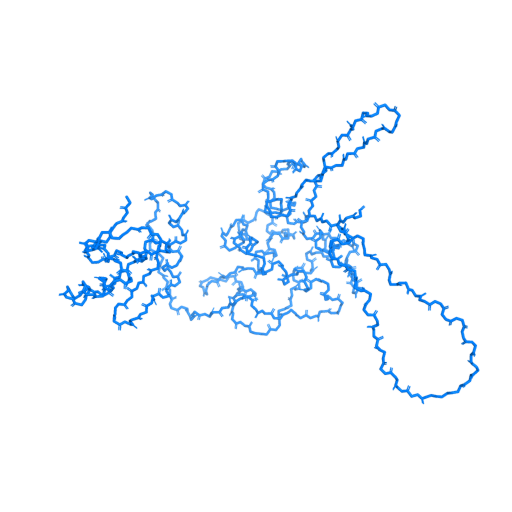1 277 ? 24.316 -13.963 48.901 1.00 36.03 277 LYS A O 1
ATOM 2165 N N . GLY A 1 278 ? 24.592 -11.733 48.478 1.00 31.56 278 GLY A N 1
ATOM 2166 C CA . GLY A 1 278 ? 26.025 -11.566 48.179 1.00 31.56 278 GLY A CA 1
ATOM 2167 C C . GLY A 1 278 ? 26.688 -12.414 47.082 1.00 31.56 278 GLY A C 1
ATOM 2168 O O . GLY A 1 278 ? 26.696 -13.632 47.181 1.00 31.56 278 GLY A O 1
ATOM 2169 N N . GLY A 1 279 ? 27.371 -11.719 46.160 1.00 31.97 279 GLY A N 1
ATOM 2170 C CA . GLY A 1 279 ? 28.681 -12.115 45.615 1.00 31.97 279 GLY A CA 1
ATOM 2171 C C . GLY A 1 279 ? 28.725 -12.866 44.277 1.00 31.97 279 GLY A C 1
ATOM 2172 O O . GLY A 1 279 ? 28.397 -14.044 44.239 1.00 31.97 279 GLY A O 1
ATOM 2173 N N . ASP A 1 280 ? 29.225 -12.147 43.267 1.00 31.80 280 ASP A N 1
ATOM 2174 C CA . ASP A 1 280 ? 30.054 -12.517 42.102 1.00 31.80 280 ASP A CA 1
ATOM 2175 C C . ASP A 1 280 ? 29.578 -13.475 40.984 1.00 31.80 280 ASP A C 1
ATOM 2177 O O . ASP A 1 280 ? 29.187 -14.621 41.189 1.00 31.80 280 ASP A O 1
ATOM 2181 N N . ASP A 1 281 ? 29.690 -12.919 39.767 1.00 37.62 281 ASP A N 1
ATOM 2182 C CA . ASP A 1 281 ? 30.072 -13.476 38.461 1.00 37.62 281 ASP A CA 1
ATOM 2183 C C . ASP A 1 281 ? 29.694 -14.918 38.086 1.00 37.62 281 ASP A C 1
ATOM 2185 O O . ASP A 1 281 ? 30.345 -15.881 38.479 1.00 37.62 281 ASP A O 1
ATOM 2189 N N . ALA A 1 282 ? 28.750 -15.042 37.144 1.00 33.31 282 ALA A N 1
ATOM 2190 C CA . ALA A 1 282 ? 28.877 -15.906 35.962 1.00 33.31 282 ALA A CA 1
ATOM 2191 C C . ALA A 1 282 ? 27.693 -15.694 35.004 1.00 33.31 282 ALA A C 1
ATOM 2193 O O . ALA A 1 282 ? 26.529 -15.687 35.405 1.00 33.31 282 ALA A O 1
ATOM 2194 N N . ALA A 1 283 ? 28.004 -15.558 33.714 1.00 43.19 283 ALA A N 1
ATOM 2195 C CA . ALA A 1 283 ? 27.052 -15.486 32.615 1.00 43.19 283 ALA A CA 1
ATOM 2196 C C . ALA A 1 283 ? 26.132 -16.724 32.583 1.00 43.19 283 ALA A C 1
ATOM 2198 O O . ALA A 1 283 ? 26.559 -17.826 32.242 1.00 43.19 283 ALA A O 1
ATOM 2199 N N . GLY A 1 284 ? 24.857 -16.527 32.920 1.00 31.25 284 GLY A N 1
ATOM 2200 C CA . GLY A 1 284 ? 23.802 -17.528 32.802 1.00 31.25 284 GLY A CA 1
ATOM 2201 C C . GLY A 1 284 ? 22.883 -17.201 31.631 1.00 31.25 284 GLY A C 1
ATOM 2202 O O . GLY A 1 284 ? 22.252 -16.145 31.621 1.00 31.25 284 GLY A O 1
ATOM 2203 N N . LYS A 1 285 ? 22.810 -18.112 30.652 1.00 38.53 285 LYS A N 1
ATOM 2204 C CA . LYS A 1 285 ? 21.770 -18.148 29.613 1.00 38.53 285 LYS A CA 1
ATOM 2205 C C . LYS A 1 285 ? 20.396 -17.984 30.269 1.00 38.53 285 LYS A C 1
ATOM 2207 O O . LYS A 1 285 ? 19.986 -18.831 31.058 1.00 38.53 285 LYS A O 1
ATOM 2212 N N . GLY A 1 286 ? 19.709 -16.892 29.954 1.00 33.38 286 GLY A N 1
ATOM 2213 C CA . GLY A 1 286 ? 18.306 -16.722 30.295 1.00 33.38 286 GLY A CA 1
ATOM 2214 C C . GLY A 1 286 ? 17.461 -17.509 29.306 1.00 33.38 286 GLY A C 1
ATOM 2215 O O . GLY A 1 286 ? 17.260 -17.049 28.185 1.00 33.38 286 GLY A O 1
ATOM 2216 N N . ASP A 1 287 ? 16.978 -18.678 29.717 1.00 36.41 287 ASP A N 1
ATOM 2217 C CA . ASP A 1 287 ? 15.841 -19.313 29.060 1.00 36.41 287 ASP A CA 1
ATOM 2218 C C . ASP A 1 287 ? 14.631 -18.384 29.240 1.00 36.41 287 ASP A C 1
ATOM 2220 O O . ASP A 1 287 ? 14.072 -18.244 30.333 1.00 36.41 287 ASP A O 1
ATOM 2224 N N . LEU A 1 288 ? 14.269 -17.681 28.165 1.00 46.06 288 LEU A N 1
ATOM 2225 C CA . LEU A 1 288 ? 13.000 -16.976 28.051 1.00 46.06 288 LEU A CA 1
ATOM 2226 C C . LEU A 1 288 ? 11.904 -18.041 28.076 1.00 46.06 288 LEU A C 1
ATOM 2228 O O . LEU A 1 288 ? 11.657 -18.710 27.079 1.00 46.06 288 LEU A O 1
ATOM 2232 N N . ALA A 1 289 ? 11.277 -18.224 29.237 1.00 42.94 289 ALA A N 1
ATOM 2233 C CA . ALA A 1 289 ? 10.044 -18.984 29.344 1.00 42.94 289 ALA A CA 1
ATOM 2234 C C . ALA A 1 289 ? 8.990 -18.291 28.471 1.00 42.94 289 ALA A C 1
ATOM 2236 O O . ALA A 1 289 ? 8.419 -17.264 28.843 1.00 42.94 289 ALA A O 1
ATOM 2237 N N . GLU A 1 290 ? 8.805 -18.833 27.275 1.00 49.56 290 GLU A N 1
ATOM 2238 C CA . GLU A 1 290 ? 7.851 -18.393 26.275 1.00 49.56 290 GLU A CA 1
ATOM 2239 C C . GLU A 1 290 ? 6.444 -18.642 26.833 1.00 49.56 290 GLU A C 1
ATOM 2241 O O . GLU A 1 290 ? 5.925 -19.758 26.825 1.00 49.56 290 GLU A O 1
ATOM 2246 N N . SER A 1 291 ? 5.829 -17.609 27.415 1.00 56.06 291 SER A N 1
ATOM 2247 C CA . SER A 1 291 ? 4.402 -17.648 27.714 1.00 56.06 291 SER A CA 1
ATOM 2248 C C . SER A 1 291 ? 3.670 -17.606 26.377 1.00 56.06 291 SER A C 1
ATOM 2250 O O . SER A 1 291 ? 3.470 -16.529 25.814 1.00 56.06 291 SER A O 1
ATOM 2252 N N . SER A 1 292 ? 3.327 -18.768 25.830 1.00 62.22 292 SER A N 1
ATOM 2253 C CA . SER A 1 292 ? 2.626 -18.862 24.554 1.00 62.22 292 SER A CA 1
ATOM 2254 C C . SER A 1 292 ? 1.215 -18.278 24.697 1.00 62.22 292 SER A C 1
ATOM 2256 O O . SER A 1 292 ? 0.309 -18.940 25.202 1.00 62.22 292 SER A O 1
ATOM 2258 N N . CYS A 1 293 ? 1.029 -17.022 24.295 1.00 69.31 293 CYS A N 1
ATOM 2259 C CA . CYS A 1 293 ? -0.286 -16.437 24.054 1.00 69.31 293 CYS A CA 1
ATOM 2260 C C . CYS A 1 293 ? -0.634 -16.717 22.592 1.00 69.31 293 CYS A C 1
ATOM 2262 O O . CYS A 1 293 ? 0.118 -16.310 21.705 1.00 69.31 293 CYS A O 1
ATOM 2264 N N . SER A 1 294 ? -1.715 -17.454 22.332 1.00 80.56 294 SER A N 1
ATOM 2265 C CA . SER A 1 294 ? -2.133 -17.718 20.952 1.00 80.56 294 SER A CA 1
ATOM 2266 C C . SER A 1 294 ? -2.814 -16.479 20.348 1.00 80.56 294 SER A C 1
ATOM 2268 O O . SER A 1 294 ? -3.329 -15.635 21.078 1.00 80.56 294 SER A O 1
ATOM 2270 N N . LEU A 1 295 ? -2.836 -16.356 19.015 1.00 76.62 295 LEU A N 1
ATOM 2271 C CA . LEU A 1 295 ? -3.592 -15.289 18.341 1.00 76.62 295 LEU A CA 1
ATOM 2272 C C . LEU A 1 295 ? -5.093 -15.380 18.658 1.00 76.62 295 LEU A C 1
ATOM 2274 O O . LEU A 1 295 ? -5.749 -14.358 18.826 1.00 76.62 295 LEU A O 1
ATOM 2278 N N . ILE A 1 296 ? -5.616 -16.603 18.776 1.00 81.31 296 ILE A N 1
ATOM 2279 C CA . ILE A 1 296 ? -7.013 -16.862 19.137 1.00 81.31 296 ILE A CA 1
ATOM 2280 C C . ILE A 1 296 ? -7.286 -16.334 20.549 1.00 81.31 296 ILE A C 1
ATOM 2282 O O . ILE A 1 296 ? -8.260 -15.621 20.746 1.00 81.31 296 ILE A O 1
ATOM 2286 N N . ASP A 1 297 ? -6.367 -16.552 21.495 1.00 79.44 297 ASP A N 1
ATOM 2287 C CA . ASP A 1 297 ? -6.492 -16.032 22.864 1.00 79.44 297 ASP A CA 1
ATOM 2288 C C . ASP A 1 297 ? -6.579 -14.499 22.917 1.00 79.44 297 ASP A C 1
ATOM 2290 O O . ASP A 1 297 ? -7.127 -13.952 23.875 1.00 79.44 297 ASP A O 1
ATOM 2294 N N . CYS A 1 298 ? -5.967 -13.807 21.951 1.00 77.88 298 CYS A N 1
ATOM 2295 C CA . CYS A 1 298 ? -6.024 -12.351 21.848 1.00 77.88 298 CYS A CA 1
ATOM 2296 C C . CYS A 1 298 ? -7.314 -11.869 21.170 1.00 77.88 298 CYS A C 1
ATOM 2298 O O . CYS A 1 298 ? -7.778 -10.782 21.487 1.00 77.88 298 CYS A O 1
ATOM 2300 N N . LEU A 1 299 ? -7.872 -12.656 20.244 1.00 77.81 299 LEU A N 1
ATOM 2301 C CA . LEU A 1 299 ? -9.095 -12.329 19.500 1.00 77.81 299 LEU A CA 1
ATOM 2302 C C . LEU A 1 299 ? -10.383 -12.696 20.251 1.00 77.81 299 LEU A C 1
ATOM 2304 O O . LEU A 1 299 ? -11.422 -12.104 19.990 1.00 77.81 299 LEU A O 1
ATOM 2308 N N . GLU A 1 300 ? -10.333 -13.677 21.154 1.00 73.44 300 GLU A N 1
ATOM 2309 C CA . GLU A 1 300 ? -11.470 -14.104 21.985 1.00 73.44 300 GLU A CA 1
ATOM 2310 C C . GLU A 1 300 ? -11.699 -13.216 23.224 1.00 73.44 300 GLU A C 1
ATOM 2312 O O . GLU A 1 300 ? -12.570 -13.514 24.044 1.00 73.44 300 GLU A O 1
ATOM 2317 N N . ARG A 1 301 ? -10.906 -12.154 23.391 1.00 63.06 301 ARG A N 1
ATOM 2318 C CA . ARG A 1 301 ? -11.070 -11.159 24.459 1.00 63.06 301 ARG A CA 1
ATOM 2319 C C . ARG A 1 301 ? -11.993 -10.031 24.033 1.00 63.06 301 ARG A C 1
ATOM 2321 O O . ARG A 1 301 ? -12.779 -9.607 24.909 1.00 63.06 301 ARG A O 1
#

InterPro domains:
  IPR001394 Peptidase C19, ubiquitin carboxyl-terminal hydrolase [PF00443] (100-250)
  IPR001607 Zinc finger, UBP-type [PF02148] (4-65)
  IPR001607 Zinc finger, UBP-type [PS50271] (1-81)
  IPR013083 Zinc finger, RING/FYVE/PHD-type [G3DSA:3.30.40.10] (1-79)
  IPR018200 Ubiquitin specific protease, conserved site [PS00972] (101-116)
  IPR028889 Ubiquitin specific protease UPS, catalytic domain [PS50235] (100-301)
  IPR038765 Papain-like cysteine peptidase superfamily [SSF54001] (98-300)
  IPR050185 Ubiquitin carboxyl-terminal hydrolase [PTHR21646] (94-300)

Sequence (301 aa):
MPLCCKCDETGPSARLHACLHCIYMACWKGRHLHDHMEAAGHTFAMEMTTCNVFCLTCKDYVYDLDMERVLHSERDAPLSQIWRPLTLTHAPIIASQGLRGLRNMGSTCFMNAIIQSFIHNPLLRAHFLSDRHSSMLCPDKDKLCMGCEMDKLFSQNISHIPPPPSQFYCGDSKPYGPTSFLYAMWMAQKNMSGYAQQDAHEFFISVLNEVHIKCSGSRSHDTSDCRCIIHQVFSGVLQSELTCLKCGNVSAARDPILDISLDLKSPVKSAKKGKKKGGDDAAGKGDLAESSCSLIDCLER

Organism: NCBI:txid388810

pLDDT: mean 74.15, std 19.2, range [27.56, 96.12]

Foldseek 3Di:
DDAQPPPRDDDPVQQWKAQPVPRHIHGVVVCSVVVCCVVVVGFWIAGPPQRWIAGNVVRGTDPDPVSVVVSVVVVPDDPDDDDDDDDDDDDPDQPQPLDEAADDPAQCPLVRVLLVVQCPPVLNLVCLQVPLPDLVPQPCVVPLQLSNLSNLCRDADDDDDDDDGRQRRRNDRHHDYSVSNLVSLCVQDVVPDDNDHDHSVVVNVSSLVRQQVRSFPDPPPPLPPTPGSQCVPQKDKDWDWDADPPPRDIDIDIDIDRDDDWDDDDPPPPDPPDDDDDDDDDDDDDPPPPPDDDPVNRVVD

Secondary structure (DSSP, 8-state):
--B-TTT--BSGGG-EEEETTT--EEESTTSHHHHHHHHHT--EEEETTT-PEEETTTTEE---HHHHHHHHHHTTS-SSS----------------S---B---SSTHHHHHHHHHHHT-HHHHHHHHTTTT-TTT-TTTTS--HHHHHHHHH----TTS-S---SSSSS--SPB--HHHHHHHHHH-GGG-SSS---HHHHHHHHHHHHHHHH-SS----GGG--SHHHHHH-EEEEEEEE-TTT--EEEEEEEES----PPPPP---------------------------HHHHH--

Radius of gyration: 28.04 Å; chains: 1; bounding box: 64×58×89 Å